Protein AF-A0A809QR59-F1 (afdb_monomer_lite)

Sequence (190 aa):
MKHFAQYLLSLSLFLSCSAACADVEKIKKLDEQLAAKAAEIARMIDEQNGQKNISVAGKNNRTYITPSTKNREHAIYYKMVSKRIEDYGTDHFPSKDGKKLYGEAYVSVAITESGNIYEQGSGIQIERSSGNKDLDDAALSIARHSAPFPRFSKAKTSNKQAEVRVLIFHFNFNKQETEAPTDNKSSASK

Structure (mmCIF, N/CA/C/O backbone):
data_AF-A0A809QR59-F1
#
_entry.id   AF-A0A809QR59-F1
#
loop_
_atom_site.group_PDB
_atom_site.id
_atom_site.type_symbol
_atom_site.label_atom_id
_atom_site.label_alt_id
_atom_site.label_comp_id
_atom_site.label_asym_id
_atom_site.label_entity_id
_atom_site.label_seq_id
_atom_site.pdbx_PDB_ins_code
_atom_site.Cartn_x
_atom_site.Cartn_y
_atom_site.Cartn_z
_atom_site.occupancy
_atom_site.B_iso_or_equiv
_atom_site.auth_seq_id
_atom_site.auth_comp_id
_atom_site.auth_asym_id
_atom_site.auth_atom_id
_atom_site.pdbx_PDB_model_num
ATOM 1 N N . MET A 1 1 ? 37.091 79.148 21.087 1.00 56.38 1 MET A N 1
ATOM 2 C CA . MET A 1 1 ? 35.988 78.251 21.508 1.00 56.38 1 MET A CA 1
ATOM 3 C C . MET A 1 1 ? 35.203 77.672 20.315 1.00 56.38 1 MET A C 1
ATOM 5 O O . MET A 1 1 ? 33.987 77.763 20.289 1.00 56.38 1 MET A O 1
ATOM 9 N N . LYS A 1 2 ? 35.871 77.079 19.309 1.00 52.00 2 LYS A N 1
ATOM 10 C CA . LYS A 1 2 ? 35.202 76.372 18.186 1.00 52.00 2 LYS A CA 1
ATOM 11 C C . LYS A 1 2 ? 35.732 74.947 17.959 1.00 52.00 2 LYS A C 1
ATOM 13 O O . LYS A 1 2 ? 35.023 74.115 17.420 1.00 52.00 2 LYS A O 1
ATOM 18 N N . HIS A 1 3 ? 36.932 74.634 18.456 1.00 51.34 3 HIS A N 1
ATOM 19 C CA . HIS A 1 3 ? 37.552 73.3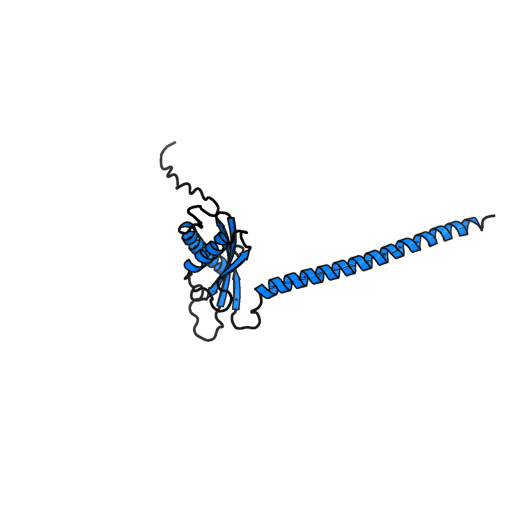13 18.294 1.00 51.34 3 HIS A CA 1
ATOM 20 C C . HIS A 1 3 ? 37.054 72.236 19.271 1.00 51.34 3 HIS A C 1
ATOM 22 O O . HIS A 1 3 ? 37.235 71.057 19.002 1.00 51.34 3 HIS A O 1
ATOM 28 N N . PHE A 1 4 ? 36.398 72.608 20.376 1.00 56.28 4 PHE A N 1
ATOM 29 C CA . PHE A 1 4 ? 35.967 71.632 21.388 1.00 56.28 4 PHE A CA 1
ATOM 30 C C . PHE A 1 4 ? 34.645 70.929 21.024 1.00 56.28 4 PHE A C 1
ATOM 32 O O . PHE A 1 4 ? 34.447 69.766 21.356 1.00 56.28 4 PHE A O 1
ATOM 39 N N . ALA A 1 5 ? 33.760 71.601 20.278 1.00 54.69 5 ALA A N 1
ATOM 40 C CA . ALA A 1 5 ? 32.470 71.037 19.871 1.00 54.69 5 ALA A CA 1
ATOM 41 C C . ALA A 1 5 ? 32.597 69.975 18.758 1.00 54.69 5 ALA A C 1
ATOM 43 O O . ALA A 1 5 ? 31.803 69.039 18.712 1.00 54.69 5 ALA A O 1
ATOM 44 N N . GLN A 1 6 ? 33.627 70.064 17.905 1.00 53.09 6 GLN A N 1
ATOM 45 C CA . GLN A 1 6 ? 33.858 69.103 16.818 1.00 53.09 6 GLN A CA 1
ATOM 46 C C . GLN A 1 6 ? 34.257 67.707 17.340 1.00 53.09 6 GLN A C 1
ATOM 48 O O . GLN A 1 6 ? 33.984 66.706 16.685 1.00 53.09 6 GLN A O 1
ATOM 53 N N . TYR A 1 7 ? 34.880 67.636 18.523 1.00 54.50 7 TYR A N 1
ATOM 54 C CA . TYR A 1 7 ? 35.389 66.383 19.093 1.00 54.50 7 TYR A CA 1
ATOM 55 C C . TYR A 1 7 ? 34.308 65.573 19.830 1.00 54.50 7 TYR A C 1
ATOM 57 O O . TYR A 1 7 ? 34.371 64.349 19.898 1.00 54.50 7 TYR A O 1
ATOM 65 N N . LEU A 1 8 ? 33.272 66.238 20.351 1.00 54.75 8 LEU A N 1
ATOM 66 C CA . LEU A 1 8 ? 32.150 65.558 21.012 1.00 54.75 8 LEU A CA 1
ATOM 67 C C . LEU A 1 8 ? 31.162 64.940 20.003 1.00 54.75 8 LEU A C 1
ATOM 69 O O . LEU A 1 8 ? 30.535 63.920 20.299 1.00 54.75 8 LEU A O 1
ATOM 73 N N . LEU A 1 9 ? 31.072 65.485 18.782 1.00 52.31 9 LEU A N 1
ATOM 74 C CA . LEU A 1 9 ? 30.276 64.885 17.703 1.00 52.31 9 LEU A CA 1
ATOM 75 C C . LEU A 1 9 ? 30.957 63.651 17.078 1.00 52.31 9 LEU A C 1
ATOM 77 O O . LEU A 1 9 ? 30.277 62.706 16.690 1.00 52.31 9 LEU A O 1
ATOM 81 N N . SER A 1 10 ? 32.293 63.618 17.012 1.00 56.00 10 SER A N 1
ATOM 82 C CA . SER A 1 10 ? 33.027 62.440 16.522 1.00 56.00 10 SER A CA 1
ATOM 83 C C . SER A 1 10 ? 33.051 61.295 17.540 1.00 56.00 10 SER A C 1
ATOM 85 O O . SER A 1 10 ? 33.001 60.130 17.148 1.00 56.00 10 SER A O 1
ATOM 87 N N . LEU A 1 11 ? 33.060 61.601 18.842 1.00 49.50 11 LEU A N 1
ATOM 88 C CA . LEU A 1 11 ? 33.061 60.582 19.896 1.00 49.50 11 LEU A CA 1
ATOM 89 C C . LEU A 1 11 ? 31.696 59.887 20.057 1.00 49.50 11 LEU A C 1
ATOM 91 O O . LEU A 1 11 ? 31.643 58.686 20.321 1.00 49.50 11 LEU A O 1
ATOM 95 N N . SER A 1 12 ? 30.592 60.606 19.830 1.00 54.19 12 SER A N 1
ATOM 96 C CA . SER A 1 12 ? 29.240 60.022 19.835 1.00 54.19 12 SER A CA 1
ATOM 97 C C . SER A 1 12 ? 28.975 59.122 18.619 1.00 54.19 12 SER A C 1
ATOM 99 O O . SER A 1 12 ? 28.322 58.088 18.765 1.00 54.19 12 SER A O 1
ATOM 101 N N . LEU A 1 13 ? 29.553 59.430 17.450 1.00 50.94 13 LEU A N 1
ATOM 102 C CA . LEU A 1 13 ? 29.491 58.547 16.276 1.00 50.94 13 LEU A CA 1
ATOM 103 C C . LEU A 1 13 ? 30.300 57.251 16.478 1.00 50.94 13 LEU A C 1
ATOM 105 O O . LEU A 1 13 ? 29.826 56.173 16.122 1.00 50.94 13 LEU A O 1
ATOM 109 N N . PHE A 1 14 ? 31.480 57.325 17.106 1.00 49.00 14 PHE A N 1
ATOM 110 C CA . PHE A 1 14 ? 32.311 56.146 17.390 1.00 49.00 14 PHE A CA 1
ATOM 111 C C . PHE A 1 14 ? 31.684 55.194 18.419 1.00 49.00 14 PHE A C 1
ATOM 113 O O . PHE A 1 14 ? 31.790 53.976 18.266 1.00 49.00 14 PHE A O 1
ATOM 120 N N . LEU A 1 15 ? 30.980 55.718 19.429 1.00 48.84 15 LEU A N 1
ATOM 121 C CA . LEU A 1 15 ? 30.339 54.880 20.447 1.00 48.84 15 LEU A CA 1
ATOM 122 C C . LEU A 1 15 ? 29.111 54.118 19.905 1.00 48.84 15 LEU A C 1
ATOM 124 O O . LEU A 1 15 ? 28.801 53.034 20.394 1.00 48.84 15 LEU A O 1
ATOM 128 N N . SER A 1 16 ? 28.468 54.625 18.845 1.00 49.53 16 SER A N 1
ATOM 129 C CA . SER A 1 16 ? 27.355 53.942 18.161 1.00 49.53 16 SER A CA 1
ATOM 130 C C . SER A 1 16 ? 27.785 52.754 17.279 1.00 49.53 16 SER A C 1
ATOM 132 O O . SER A 1 16 ? 26.992 51.849 17.029 1.00 49.53 16 SER A O 1
ATOM 134 N N . CYS A 1 17 ? 29.053 52.711 16.849 1.00 45.06 17 CYS A N 1
ATOM 135 C CA . CYS A 1 17 ? 29.581 51.672 15.955 1.00 45.06 17 CYS A CA 1
ATOM 136 C C . CYS A 1 17 ? 29.858 50.336 16.680 1.00 45.06 17 CYS A C 1
ATOM 138 O O . CYS A 1 17 ? 29.687 49.259 16.109 1.00 45.06 17 CYS A O 1
ATOM 140 N N . SER A 1 18 ? 30.226 50.385 17.967 1.00 53.72 18 SER A N 1
ATOM 141 C CA . SER A 1 18 ? 30.561 49.187 18.758 1.00 53.72 18 SER A CA 1
ATOM 142 C C . SER A 1 18 ? 29.343 48.288 19.031 1.00 53.72 18 SER A C 1
ATOM 144 O O . SER A 1 18 ? 29.442 47.063 18.958 1.00 53.72 18 SER A O 1
ATOM 146 N N . ALA A 1 19 ? 28.165 48.882 19.260 1.00 55.09 19 ALA A N 1
ATOM 147 C CA . ALA A 1 19 ? 26.925 48.134 19.482 1.00 55.09 19 ALA A CA 1
ATOM 148 C C . ALA A 1 19 ? 26.437 47.413 18.210 1.00 55.09 19 ALA A C 1
ATOM 150 O O . ALA A 1 19 ? 26.089 46.237 18.267 1.00 55.09 19 ALA A O 1
ATOM 151 N N . ALA A 1 20 ? 26.510 48.072 17.047 1.00 55.12 20 ALA A N 1
ATOM 152 C CA . ALA A 1 20 ? 26.125 47.478 15.764 1.00 55.12 20 ALA A CA 1
ATOM 153 C C . ALA A 1 20 ? 27.017 46.285 15.360 1.00 55.12 20 ALA A C 1
ATOM 155 O O . ALA A 1 20 ? 26.552 45.348 14.715 1.00 55.12 20 ALA A O 1
ATOM 156 N N . CYS A 1 21 ? 28.293 46.281 15.763 1.00 53.97 21 CYS A N 1
ATOM 157 C CA . CYS A 1 21 ? 29.209 45.166 15.508 1.00 53.97 21 CYS A CA 1
ATOM 158 C C . CYS A 1 21 ? 28.839 43.906 16.318 1.00 53.97 21 CYS A C 1
ATOM 160 O O . CYS A 1 21 ? 28.878 42.792 15.788 1.00 53.97 21 CYS A O 1
ATOM 162 N N . ALA A 1 22 ? 28.407 44.076 17.574 1.00 60.88 22 ALA A N 1
ATOM 163 C CA . ALA A 1 22 ? 27.970 42.971 18.429 1.00 60.88 22 ALA A CA 1
ATOM 164 C C . ALA A 1 22 ? 26.702 42.279 17.890 1.00 60.88 22 ALA A C 1
ATOM 166 O O . ALA A 1 22 ? 26.584 41.051 17.953 1.00 60.88 22 ALA A O 1
ATOM 167 N N . ASP A 1 23 ? 25.784 43.045 17.296 1.00 67.62 23 ASP A N 1
ATOM 168 C CA . ASP A 1 23 ? 24.585 42.503 16.653 1.00 67.62 23 ASP A CA 1
ATOM 169 C C . ASP A 1 23 ? 24.916 41.723 15.371 1.00 67.62 23 ASP A C 1
ATOM 171 O O . ASP A 1 23 ? 24.346 40.658 15.131 1.00 67.62 23 ASP A O 1
ATOM 175 N N . VAL A 1 24 ? 25.901 42.176 14.587 1.00 72.06 24 VAL A N 1
ATOM 176 C CA . VAL A 1 24 ? 26.389 41.449 13.401 1.00 72.06 24 VAL A CA 1
ATOM 177 C C . VAL A 1 24 ? 27.011 40.103 13.785 1.00 72.06 24 VAL A C 1
ATOM 179 O O . VAL A 1 24 ? 26.793 39.106 13.095 1.00 72.06 24 VAL A O 1
ATOM 182 N N . GLU A 1 25 ? 27.755 40.031 14.889 1.00 77.06 25 GLU A N 1
ATOM 183 C CA . GLU A 1 25 ? 28.312 38.760 15.369 1.00 77.06 25 GLU A CA 1
ATOM 184 C C . GLU A 1 25 ? 27.219 37.799 15.863 1.00 77.06 25 GLU A C 1
ATOM 186 O O . GLU A 1 25 ? 27.279 36.591 15.616 1.00 77.06 25 GLU A O 1
ATOM 191 N N . LYS A 1 26 ? 26.168 38.330 16.494 1.00 81.44 26 LYS A N 1
ATOM 192 C CA . LYS A 1 26 ? 25.010 37.547 16.940 1.00 81.44 26 LYS A CA 1
ATOM 193 C C . LYS A 1 26 ? 24.193 36.997 15.767 1.00 81.44 26 LYS A C 1
ATOM 195 O O . LYS A 1 26 ? 23.762 35.847 15.824 1.00 81.44 26 LYS A O 1
ATOM 200 N N . ILE A 1 27 ? 24.037 37.776 14.695 1.00 78.12 27 ILE A N 1
ATOM 201 C CA . ILE A 1 27 ? 23.386 37.347 13.447 1.00 78.12 27 ILE A CA 1
ATOM 202 C C . ILE A 1 27 ? 24.183 36.219 12.782 1.00 78.12 27 ILE A C 1
ATOM 204 O O . ILE A 1 27 ? 23.595 35.211 12.401 1.00 78.12 27 ILE A O 1
ATOM 208 N N . LYS A 1 28 ? 25.518 36.330 12.719 1.00 79.12 28 LYS A N 1
ATOM 209 C CA . LYS A 1 28 ? 26.384 35.264 12.180 1.00 79.12 28 LYS A CA 1
ATOM 210 C C . LYS A 1 28 ? 26.245 33.952 12.957 1.00 79.12 28 LYS A C 1
ATOM 212 O O . LYS A 1 28 ? 26.101 32.897 12.351 1.00 79.12 28 LYS A O 1
ATOM 217 N N . LYS A 1 29 ? 26.222 34.015 14.295 1.00 84.81 29 LYS A N 1
ATOM 218 C CA . LYS A 1 29 ? 26.007 32.827 15.143 1.00 84.81 29 LYS A CA 1
ATOM 219 C C . LYS A 1 29 ? 24.617 32.215 14.959 1.00 84.81 29 LYS A C 1
ATOM 221 O O . LYS A 1 29 ? 24.468 31.001 15.067 1.00 84.81 29 LYS A O 1
ATOM 226 N N . LEU A 1 30 ? 23.597 33.037 14.709 1.00 86.06 30 LEU A N 1
ATOM 227 C CA . LEU A 1 30 ? 22.239 32.559 14.454 1.00 86.06 30 LEU A CA 1
ATOM 228 C C . LEU A 1 30 ? 22.127 31.865 13.088 1.00 86.06 30 LEU A C 1
ATOM 230 O O . LEU A 1 30 ? 21.458 30.840 12.989 1.00 86.06 30 LEU A O 1
ATOM 234 N N . ASP A 1 31 ? 22.814 32.385 12.071 1.00 83.81 31 ASP A N 1
ATOM 235 C CA . ASP A 1 31 ? 22.875 31.794 10.730 1.00 83.81 31 ASP A CA 1
ATOM 236 C C . ASP A 1 31 ? 23.582 30.430 10.743 1.00 83.81 31 ASP A C 1
ATOM 238 O O . ASP A 1 31 ? 23.075 29.453 10.198 1.00 83.81 31 ASP A O 1
ATOM 242 N N . GLU A 1 32 ? 24.687 30.310 11.484 1.00 87.19 32 GLU A N 1
ATOM 243 C CA . GLU A 1 32 ? 25.386 29.034 11.676 1.00 87.19 32 GLU A CA 1
ATOM 244 C C . GLU A 1 32 ? 24.507 27.993 12.391 1.00 87.19 32 GLU A C 1
ATOM 246 O O . GLU A 1 32 ? 24.434 26.836 11.974 1.00 87.19 32 GLU A O 1
ATOM 251 N N . GLN A 1 33 ? 23.769 28.401 13.430 1.00 86.62 33 GLN A N 1
ATOM 252 C CA . GLN A 1 33 ? 22.813 27.519 14.109 1.00 86.62 33 GLN A CA 1
ATOM 253 C C . GLN A 1 33 ? 21.652 27.105 13.198 1.00 86.62 33 GLN A C 1
ATOM 255 O O . GLN A 1 33 ? 21.186 25.966 13.275 1.00 86.62 33 GLN A O 1
ATOM 260 N N . LEU A 1 34 ? 21.174 28.010 12.343 1.00 85.62 34 LEU A N 1
ATOM 261 C CA . LEU A 1 34 ? 20.115 27.718 11.384 1.00 85.62 34 LEU A CA 1
ATOM 262 C C . LEU A 1 34 ? 20.604 26.747 10.306 1.00 85.62 34 LEU A C 1
ATOM 264 O O . LEU A 1 34 ? 19.907 25.780 10.009 1.00 85.62 34 LEU A O 1
ATOM 268 N N . ALA A 1 35 ? 21.815 26.951 9.787 1.00 82.62 35 ALA A N 1
ATOM 269 C CA . ALA A 1 35 ? 22.460 26.055 8.836 1.00 82.62 35 ALA A CA 1
ATOM 270 C C . ALA A 1 35 ? 22.703 24.663 9.440 1.00 82.62 35 ALA A C 1
ATOM 272 O O . ALA A 1 35 ? 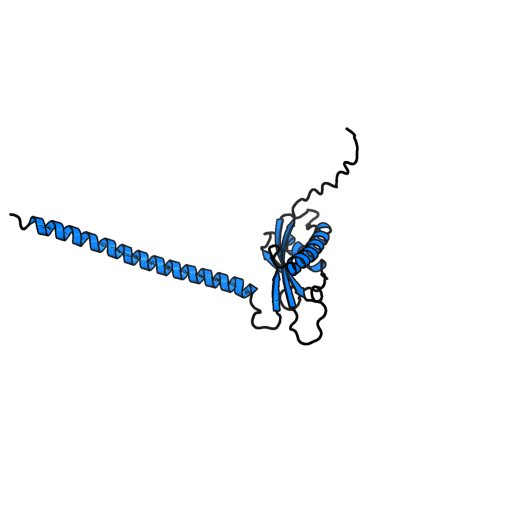22.408 23.658 8.796 1.00 82.62 35 ALA A O 1
ATOM 273 N N . ALA A 1 36 ? 23.153 24.587 10.697 1.00 86.00 36 ALA A N 1
ATOM 274 C CA . ALA A 1 36 ? 23.332 23.322 11.407 1.00 86.00 36 ALA A CA 1
ATOM 275 C C . ALA A 1 36 ? 22.003 22.570 11.587 1.00 86.00 36 ALA A C 1
ATOM 277 O O . ALA A 1 36 ? 21.924 21.373 11.318 1.00 86.00 36 ALA A O 1
ATOM 278 N N . LYS A 1 37 ? 20.930 23.272 11.975 1.00 85.00 37 LYS A N 1
ATOM 279 C CA . LYS A 1 37 ? 19.588 22.677 12.075 1.00 85.00 37 LYS A CA 1
ATOM 280 C C . LYS A 1 37 ? 19.022 22.272 10.716 1.00 85.00 37 LYS A C 1
ATOM 282 O O . LYS A 1 37 ? 18.383 21.232 10.619 1.00 85.00 37 LYS A O 1
ATOM 287 N N . ALA A 1 38 ? 19.253 23.064 9.673 1.00 78.56 38 ALA A N 1
ATOM 288 C CA . ALA A 1 38 ? 18.832 22.735 8.316 1.00 78.56 38 ALA A CA 1
ATOM 289 C C . ALA A 1 38 ? 19.570 21.499 7.785 1.00 78.56 38 ALA A C 1
ATOM 291 O O . ALA A 1 38 ? 18.946 20.645 7.163 1.00 78.56 38 ALA A O 1
ATOM 292 N N . ALA A 1 39 ? 20.866 21.367 8.080 1.00 79.56 39 ALA A N 1
ATOM 293 C CA . ALA A 1 39 ? 21.649 20.182 7.752 1.00 79.56 39 ALA A CA 1
ATOM 294 C C . ALA A 1 39 ? 21.162 18.948 8.522 1.00 79.56 39 ALA A C 1
ATOM 296 O O . ALA A 1 39 ? 21.041 17.884 7.928 1.00 79.56 39 ALA A O 1
ATOM 297 N N . GLU A 1 40 ? 20.823 19.083 9.805 1.00 85.38 40 GLU A N 1
ATOM 298 C CA . GLU A 1 40 ? 20.238 17.989 10.588 1.00 85.38 40 GLU A CA 1
ATOM 299 C C . GLU A 1 40 ? 18.885 17.547 10.020 1.00 85.38 40 GLU A C 1
ATOM 301 O O . GLU A 1 40 ? 18.661 16.364 9.795 1.00 85.38 40 GLU A O 1
ATOM 306 N N . ILE A 1 41 ? 18.002 18.495 9.693 1.00 72.62 41 ILE A N 1
ATOM 307 C CA . ILE A 1 41 ? 16.721 18.197 9.040 1.00 72.62 41 ILE A CA 1
ATOM 308 C C . ILE A 1 41 ? 16.952 17.527 7.681 1.00 72.62 41 ILE A C 1
ATOM 310 O O . ILE A 1 41 ? 16.275 16.553 7.367 1.00 72.62 41 ILE A O 1
ATOM 314 N N . ALA A 1 42 ? 17.910 18.007 6.883 1.00 67.75 42 ALA A N 1
ATOM 315 C CA . ALA A 1 42 ? 18.258 17.395 5.605 1.00 67.75 42 ALA A CA 1
ATOM 316 C C . ALA A 1 42 ? 18.769 15.959 5.787 1.00 67.75 42 ALA A C 1
ATOM 318 O O . ALA A 1 42 ? 18.328 15.073 5.066 1.00 67.75 42 ALA A O 1
ATOM 319 N N . ARG A 1 43 ? 19.605 15.699 6.801 1.00 75.56 43 ARG A N 1
ATOM 320 C CA . ARG A 1 43 ? 20.063 14.345 7.151 1.00 75.56 43 ARG A CA 1
ATOM 321 C C . ARG A 1 43 ? 18.919 13.461 7.616 1.00 75.56 43 ARG A C 1
ATOM 323 O O . ARG A 1 43 ? 18.814 12.346 7.137 1.00 75.56 43 ARG A O 1
ATOM 330 N N . MET A 1 44 ? 18.022 13.958 8.463 1.00 70.94 44 MET A N 1
ATOM 331 C CA . MET A 1 44 ? 16.827 13.218 8.876 1.00 70.94 44 MET A CA 1
ATOM 332 C C . MET A 1 44 ? 15.914 12.902 7.685 1.00 70.94 44 MET A C 1
ATOM 334 O O . MET A 1 44 ? 15.365 11.807 7.605 1.00 70.94 44 MET A O 1
ATOM 338 N N . ILE A 1 45 ? 15.755 13.836 6.743 1.00 66.00 45 ILE A N 1
ATOM 339 C CA . ILE A 1 45 ? 14.996 13.623 5.505 1.00 66.00 45 ILE A CA 1
ATOM 340 C C . ILE A 1 45 ? 15.699 12.592 4.623 1.00 66.00 45 ILE A C 1
ATOM 342 O O . ILE A 1 45 ? 15.030 11.708 4.103 1.00 66.00 45 ILE A O 1
ATOM 346 N N . ASP A 1 46 ? 17.019 12.662 4.473 1.00 60.06 46 ASP A N 1
ATOM 347 C CA . ASP A 1 46 ? 17.817 11.721 3.684 1.00 60.06 46 ASP A CA 1
ATOM 348 C C . ASP A 1 46 ? 17.951 10.354 4.350 1.00 60.06 46 ASP A C 1
ATOM 350 O O . ASP A 1 46 ? 18.092 9.363 3.651 1.00 60.06 46 ASP A O 1
ATOM 354 N N . GLU A 1 47 ? 17.856 10.256 5.672 1.00 62.53 47 GLU A N 1
ATOM 355 C CA . GLU A 1 47 ? 17.764 8.998 6.411 1.00 62.53 47 GLU A CA 1
ATOM 356 C C . GLU A 1 47 ? 16.362 8.410 6.287 1.00 62.53 47 GLU A C 1
ATOM 358 O O . GLU A 1 47 ? 16.224 7.225 6.022 1.00 62.53 47 GLU A O 1
ATOM 363 N N . GLN A 1 48 ? 15.303 9.217 6.373 1.00 55.84 48 GLN A N 1
ATOM 364 C CA . GLN A 1 48 ? 13.931 8.752 6.145 1.00 55.84 48 GLN A CA 1
ATOM 365 C C . GLN A 1 48 ? 13.700 8.342 4.685 1.00 55.84 48 GLN A C 1
ATOM 367 O O . GLN A 1 48 ? 13.117 7.293 4.406 1.00 55.84 48 GLN A O 1
ATOM 372 N N . ASN A 1 49 ? 14.187 9.144 3.741 1.00 52.62 49 ASN A N 1
ATOM 373 C CA . ASN A 1 49 ? 14.180 8.835 2.318 1.00 52.62 49 ASN A CA 1
ATOM 374 C C . ASN A 1 49 ? 15.181 7.731 2.007 1.00 52.62 49 ASN A C 1
ATOM 376 O O . ASN A 1 49 ? 14.902 6.911 1.149 1.00 52.62 49 ASN A O 1
ATOM 380 N N . GLY A 1 50 ? 16.308 7.673 2.704 1.00 49.81 50 GLY A N 1
ATOM 381 C CA . GLY A 1 50 ? 17.324 6.634 2.641 1.00 49.81 50 GLY A CA 1
ATOM 382 C C . GLY A 1 50 ? 16.735 5.306 3.064 1.00 49.81 50 GLY A C 1
ATOM 383 O O . GLY A 1 50 ? 16.733 4.404 2.256 1.00 49.81 50 GLY A O 1
ATOM 384 N N . GLN A 1 51 ? 16.081 5.185 4.217 1.00 51.16 51 GLN A N 1
ATOM 385 C CA . GLN A 1 51 ? 15.316 3.995 4.611 1.00 51.16 51 GLN A CA 1
ATOM 386 C C . GLN A 1 51 ? 14.305 3.567 3.535 1.00 51.16 51 GLN A C 1
ATOM 388 O O . GLN A 1 51 ? 14.170 2.376 3.258 1.00 51.16 51 GLN A O 1
ATOM 393 N N . LYS A 1 52 ? 13.636 4.525 2.877 1.00 45.03 52 LYS A N 1
ATOM 394 C CA . LYS A 1 52 ? 12.730 4.259 1.742 1.00 45.03 52 LYS A CA 1
ATOM 395 C C . LYS A 1 52 ? 13.466 3.953 0.424 1.00 45.03 52 LYS A C 1
ATOM 397 O O . LYS A 1 52 ? 12.899 3.317 -0.460 1.00 45.03 52 LYS A O 1
ATOM 402 N N . ASN A 1 53 ? 14.731 4.340 0.288 1.00 39.38 53 ASN A N 1
ATOM 403 C CA . ASN A 1 53 ? 15.598 4.143 -0.877 1.00 39.38 53 ASN A CA 1
ATOM 404 C C . ASN A 1 53 ? 16.780 3.178 -0.611 1.00 39.38 53 ASN A C 1
ATOM 406 O O . ASN A 1 53 ? 17.640 3.034 -1.480 1.00 39.38 53 ASN A O 1
ATOM 410 N N . ILE A 1 54 ? 16.841 2.454 0.520 1.00 42.47 54 ILE A N 1
ATOM 411 C CA . ILE A 1 54 ? 17.860 1.431 0.815 1.00 42.47 54 ILE A CA 1
ATOM 412 C C . ILE A 1 54 ? 17.492 0.198 -0.012 1.00 42.47 54 ILE A C 1
ATOM 414 O O . ILE A 1 54 ? 16.870 -0.762 0.433 1.00 42.47 54 ILE A O 1
ATOM 418 N N . SER A 1 55 ? 17.808 0.306 -1.302 1.00 42.97 55 SER A N 1
ATOM 419 C CA . SER A 1 55 ? 18.014 -0.745 -2.300 1.00 42.97 55 SER A CA 1
ATOM 420 C C . SER A 1 55 ? 18.659 -0.178 -3.584 1.00 42.97 55 SER A C 1
ATOM 422 O O . SER A 1 55 ? 18.536 -0.805 -4.628 1.00 42.97 55 SER A O 1
ATOM 424 N N . VAL A 1 56 ? 19.375 0.962 -3.571 1.00 45.75 56 VAL A N 1
ATOM 425 C CA . VAL A 1 56 ? 20.135 1.402 -4.775 1.00 45.75 56 VAL A CA 1
ATOM 426 C C . VAL A 1 56 ? 21.486 0.676 -4.941 1.00 45.75 56 VAL A C 1
ATOM 428 O O . VAL A 1 56 ? 22.225 0.950 -5.876 1.00 45.75 56 VAL A O 1
ATOM 431 N N . ALA A 1 57 ? 21.816 -0.301 -4.089 1.00 40.94 57 ALA A N 1
ATOM 432 C CA . ALA A 1 57 ? 23.048 -1.094 -4.219 1.00 40.94 57 ALA A CA 1
ATOM 433 C C . ALA A 1 57 ? 22.844 -2.611 -4.030 1.00 40.94 57 ALA A C 1
ATOM 435 O O . ALA A 1 57 ? 23.788 -3.333 -3.717 1.00 40.94 57 ALA A O 1
ATOM 436 N N . GLY A 1 58 ? 21.620 -3.120 -4.230 1.00 46.59 58 GLY A N 1
ATOM 437 C CA . GLY A 1 58 ? 21.316 -4.536 -4.008 1.00 46.59 58 GLY A CA 1
ATOM 438 C C . GLY A 1 58 ? 20.056 -5.046 -4.714 1.00 46.59 58 GLY A C 1
ATOM 439 O O . GLY A 1 58 ? 18.981 -5.086 -4.133 1.00 46.59 58 GLY A O 1
ATOM 440 N N . LYS A 1 59 ? 20.237 -5.531 -5.947 1.00 55.09 59 LYS A N 1
ATOM 441 C CA . LYS A 1 59 ? 19.524 -6.670 -6.567 1.00 55.09 59 LYS A CA 1
ATOM 442 C C . LYS A 1 59 ? 18.059 -6.545 -7.048 1.00 55.09 59 LYS A C 1
ATOM 444 O O . LYS A 1 59 ? 17.588 -7.531 -7.601 1.00 55.09 59 LYS A O 1
ATOM 449 N N . ASN A 1 60 ? 17.361 -5.406 -6.982 1.00 59.66 60 ASN A N 1
ATOM 450 C CA . ASN A 1 60 ? 16.102 -5.238 -7.743 1.00 59.66 60 ASN A CA 1
ATOM 451 C C . ASN A 1 60 ? 15.770 -3.769 -8.065 1.00 59.66 60 ASN A C 1
ATOM 453 O O . ASN A 1 60 ? 15.818 -2.920 -7.177 1.00 59.66 60 ASN A O 1
ATOM 457 N N . ASN A 1 61 ? 15.366 -3.471 -9.307 1.00 74.31 61 ASN A N 1
ATOM 458 C CA . ASN A 1 61 ? 14.953 -2.123 -9.722 1.00 74.31 61 ASN A CA 1
ATOM 459 C C . ASN A 1 61 ? 13.561 -1.800 -9.157 1.00 74.31 61 ASN A C 1
ATOM 461 O O . ASN A 1 61 ? 12.545 -2.241 -9.703 1.00 74.31 61 ASN A O 1
ATOM 465 N N . ARG A 1 62 ? 13.514 -1.041 -8.055 1.00 81.62 62 ARG A N 1
ATOM 466 C CA . ARG A 1 62 ? 12.263 -0.570 -7.445 1.00 81.62 62 ARG A CA 1
ATOM 467 C C . ARG A 1 62 ? 11.790 0.724 -8.106 1.00 81.62 62 ARG A C 1
ATOM 469 O O . ARG A 1 62 ? 12.507 1.718 -8.106 1.00 81.62 62 ARG A O 1
ATOM 476 N N . THR A 1 63 ? 10.565 0.723 -8.620 1.00 85.44 63 THR A N 1
ATOM 477 C CA . THR A 1 63 ? 9.910 1.906 -9.194 1.00 85.44 63 THR A CA 1
ATOM 478 C C . THR A 1 63 ? 8.736 2.325 -8.322 1.00 85.44 63 THR A C 1
ATOM 480 O O . THR A 1 63 ? 7.784 1.564 -8.170 1.00 85.44 63 THR A O 1
ATOM 483 N N . TYR A 1 64 ? 8.772 3.539 -7.777 1.00 88.75 64 TYR A N 1
ATOM 484 C CA . TYR A 1 64 ? 7.667 4.084 -6.987 1.00 88.75 64 TYR A CA 1
ATOM 485 C C . TYR A 1 64 ? 6.597 4.699 -7.894 1.00 88.75 64 TYR A C 1
ATOM 487 O O . TYR A 1 64 ? 6.900 5.510 -8.771 1.00 88.75 64 TYR A O 1
ATOM 495 N N . ILE A 1 65 ? 5.338 4.314 -7.684 1.00 86.81 65 ILE A N 1
ATOM 496 C CA . ILE A 1 65 ? 4.190 4.807 -8.447 1.00 86.81 65 ILE A CA 1
ATOM 497 C C . ILE A 1 65 ? 3.160 5.386 -7.479 1.00 86.81 65 ILE A C 1
ATOM 499 O O . ILE A 1 65 ? 2.614 4.695 -6.620 1.00 86.81 65 ILE A O 1
ATOM 503 N N . THR A 1 66 ? 2.878 6.670 -7.658 1.00 85.69 66 THR A N 1
ATOM 504 C CA . THR A 1 66 ? 1.852 7.411 -6.925 1.00 85.69 66 THR A CA 1
ATOM 505 C C . THR A 1 66 ? 0.628 7.646 -7.818 1.00 85.69 66 THR A C 1
ATOM 507 O O . THR A 1 66 ? 0.751 7.616 -9.050 1.00 85.69 66 THR A O 1
ATOM 510 N N . PRO A 1 67 ? -0.544 7.953 -7.233 1.00 80.44 67 PRO A N 1
ATOM 511 C CA . PRO A 1 67 ? -1.746 8.284 -8.005 1.00 80.44 67 PRO A CA 1
ATOM 512 C C . PRO A 1 67 ? -1.558 9.497 -8.937 1.00 80.44 67 PRO A C 1
ATOM 514 O O . PRO A 1 67 ? -2.241 9.610 -9.950 1.00 80.44 67 PRO A O 1
ATOM 517 N N . SER A 1 68 ? -0.600 10.381 -8.638 1.00 80.62 68 SER A N 1
ATOM 518 C CA . SER A 1 68 ? -0.265 11.580 -9.420 1.00 80.62 68 SER A CA 1
ATOM 519 C C . SER A 1 68 ? 0.763 11.352 -10.542 1.00 80.62 68 SER A C 1
ATOM 521 O O . SER A 1 68 ? 1.301 12.315 -11.095 1.00 80.62 68 SER A O 1
ATOM 523 N N . THR A 1 69 ? 1.073 10.098 -10.890 1.00 82.62 69 THR A N 1
ATOM 524 C CA . THR A 1 69 ? 2.048 9.795 -11.947 1.00 82.62 69 THR A CA 1
ATOM 525 C C . THR A 1 69 ? 1.628 10.358 -13.312 1.00 82.62 69 THR A C 1
ATOM 527 O O . THR A 1 69 ? 0.483 10.224 -13.741 1.00 82.62 69 THR A O 1
ATOM 530 N N . LYS A 1 70 ? 2.578 10.972 -14.033 1.00 83.62 70 LYS A N 1
ATOM 531 C CA . LYS A 1 70 ? 2.364 11.494 -15.398 1.00 83.62 70 LYS A CA 1
ATOM 532 C C . LYS A 1 70 ? 2.549 10.430 -16.486 1.00 83.62 70 LYS A C 1
ATOM 534 O O . LYS A 1 70 ? 2.174 10.656 -17.633 1.00 83.62 70 LYS A O 1
ATOM 539 N N . ASN A 1 71 ? 3.140 9.280 -16.154 1.00 89.38 71 ASN A N 1
ATOM 540 C CA . ASN A 1 71 ? 3.312 8.190 -17.109 1.00 89.38 71 ASN A CA 1
ATOM 541 C C . ASN A 1 71 ? 1.973 7.459 -17.295 1.00 89.38 71 ASN A C 1
ATOM 543 O O . ASN A 1 71 ? 1.425 6.894 -16.348 1.00 89.38 71 ASN A O 1
ATOM 547 N N . ARG A 1 72 ? 1.462 7.444 -18.532 1.00 90.31 72 ARG A N 1
ATOM 548 C CA . ARG A 1 72 ? 0.172 6.833 -18.878 1.00 90.31 72 ARG A CA 1
ATOM 549 C C . ARG A 1 72 ? 0.099 5.347 -18.519 1.00 90.31 72 ARG A C 1
ATOM 551 O O . ARG A 1 72 ? -0.926 4.908 -18.006 1.00 90.31 72 ARG A O 1
ATOM 558 N N . GLU A 1 73 ? 1.156 4.581 -18.775 1.00 87.00 73 GLU A N 1
ATOM 559 C CA . GLU A 1 73 ? 1.186 3.144 -18.475 1.00 87.00 73 GLU A CA 1
ATOM 560 C C . GLU A 1 73 ? 1.126 2.897 -16.966 1.00 87.00 73 GLU A C 1
ATOM 562 O O . GLU A 1 73 ? 0.365 2.049 -16.500 1.00 87.00 73 GLU A O 1
ATOM 567 N N . HIS A 1 74 ? 1.869 3.689 -16.189 1.00 89.31 74 HIS A N 1
ATOM 568 C CA . HIS A 1 74 ? 1.847 3.607 -14.730 1.00 89.31 74 HIS A CA 1
ATOM 569 C C . HIS A 1 74 ? 0.486 4.010 -14.161 1.00 89.31 74 HIS A C 1
ATOM 571 O O . HIS A 1 74 ? -0.011 3.340 -13.262 1.00 89.31 74 HIS A O 1
ATOM 577 N N . ALA A 1 75 ? -0.143 5.054 -14.705 1.00 89.62 75 ALA A N 1
ATOM 578 C CA . ALA A 1 75 ? -1.464 5.499 -14.270 1.00 89.62 75 ALA A CA 1
ATOM 579 C C . ALA A 1 75 ? -2.544 4.435 -14.523 1.00 89.62 75 ALA A C 1
ATOM 581 O O . ALA A 1 75 ? -3.384 4.187 -13.660 1.00 89.62 75 ALA A O 1
ATOM 582 N N . ILE A 1 76 ? -2.516 3.779 -15.690 1.00 92.94 76 ILE A N 1
ATOM 583 C CA . ILE A 1 76 ? -3.434 2.673 -16.006 1.00 92.94 76 ILE A CA 1
ATOM 584 C C . ILE A 1 76 ? -3.220 1.520 -15.025 1.00 92.94 76 ILE A C 1
ATOM 586 O O . ILE A 1 76 ? -4.184 1.018 -14.448 1.00 92.94 76 ILE A O 1
ATOM 590 N N . TYR A 1 77 ? -1.964 1.131 -14.804 1.00 93.62 77 TYR A N 1
ATOM 591 C CA . TYR A 1 77 ? -1.638 0.043 -13.892 1.00 93.62 77 TYR A CA 1
ATOM 592 C C . TYR A 1 77 ? -2.067 0.348 -12.451 1.00 93.62 77 TYR A C 1
ATOM 594 O O . TYR A 1 77 ? -2.718 -0.479 -11.816 1.00 93.62 77 TYR A O 1
ATOM 602 N N . TYR A 1 78 ? -1.786 1.562 -11.966 1.00 93.62 78 TYR A N 1
ATOM 603 C CA . TYR A 1 78 ? -2.215 2.027 -10.649 1.00 93.62 78 TYR A CA 1
ATOM 604 C C . TYR A 1 78 ? -3.730 1.892 -10.477 1.00 93.62 78 TYR A C 1
ATOM 606 O O . TYR A 1 78 ? -4.176 1.318 -9.491 1.00 93.62 78 TYR A O 1
ATOM 614 N N . LYS A 1 79 ? -4.525 2.334 -11.462 1.00 95.38 79 LYS A N 1
ATOM 615 C CA . LYS A 1 79 ? -5.993 2.221 -11.424 1.00 95.38 79 LYS A CA 1
ATOM 616 C C . LYS A 1 79 ? -6.481 0.777 -11.337 1.00 95.38 79 LYS A C 1
ATOM 618 O O . LYS A 1 79 ? -7.416 0.505 -10.595 1.00 95.38 79 LYS A O 1
ATOM 623 N N . MET A 1 80 ? -5.863 -0.146 -12.077 1.00 96.00 80 MET A N 1
ATOM 624 C CA . MET A 1 80 ? -6.243 -1.563 -12.035 1.00 96.00 80 MET A CA 1
ATOM 625 C C . MET A 1 80 ? -5.983 -2.183 -10.659 1.00 96.00 80 MET A C 1
ATOM 627 O O . MET A 1 80 ? -6.816 -2.932 -10.153 1.00 96.00 80 MET A O 1
ATOM 631 N N . VAL A 1 81 ? -4.837 -1.863 -10.052 1.00 96.56 81 VAL A N 1
ATOM 632 C CA . VAL A 1 81 ? -4.493 -2.338 -8.707 1.00 96.56 81 VAL A CA 1
ATOM 633 C C . VAL A 1 81 ? -5.391 -1.685 -7.655 1.00 96.56 81 VAL A C 1
ATOM 635 O O . VAL A 1 81 ? -5.943 -2.400 -6.824 1.00 96.56 81 VAL A O 1
ATOM 638 N N . SER A 1 82 ? -5.595 -0.363 -7.734 1.00 95.56 82 SER A N 1
ATOM 639 C CA . SER A 1 82 ? -6.466 0.398 -6.825 1.00 95.56 82 SER A CA 1
ATOM 640 C C . SER A 1 82 ? -7.873 -0.176 -6.817 1.00 95.56 82 SER A C 1
ATOM 642 O O . SER A 1 82 ? -8.358 -0.568 -5.765 1.00 95.56 82 SER A O 1
ATOM 644 N N . LYS A 1 83 ? -8.473 -0.362 -8.001 1.00 95.75 83 LYS A N 1
ATOM 645 C CA . LYS A 1 83 ? -9.813 -0.936 -8.124 1.00 95.75 83 LYS A CA 1
ATOM 646 C C . LYS A 1 83 ? -9.923 -2.297 -7.436 1.00 95.75 83 LYS A C 1
ATOM 648 O O . LYS A 1 83 ? -10.890 -2.553 -6.737 1.00 95.75 83 LYS A O 1
ATOM 653 N N . ARG A 1 84 ? -8.933 -3.172 -7.614 1.00 96.62 84 ARG A N 1
ATOM 654 C CA . ARG A 1 84 ? -8.949 -4.505 -6.998 1.00 96.62 84 ARG A CA 1
ATOM 655 C C . ARG A 1 84 ? -8.872 -4.439 -5.469 1.00 96.62 84 ARG A C 1
ATOM 657 O O . ARG A 1 84 ? -9.556 -5.208 -4.803 1.00 96.62 84 ARG A O 1
ATOM 664 N N . ILE A 1 85 ? -8.052 -3.532 -4.940 1.00 96.69 85 ILE A N 1
ATOM 665 C CA . ILE A 1 85 ? -7.929 -3.286 -3.498 1.00 96.69 85 ILE A CA 1
ATOM 666 C C . ILE A 1 85 ? -9.219 -2.678 -2.934 1.00 96.69 85 ILE A C 1
ATOM 668 O O . ILE A 1 85 ? -9.670 -3.093 -1.871 1.00 96.69 85 ILE A O 1
ATOM 672 N N . GLU A 1 86 ? -9.820 -1.726 -3.645 1.00 94.81 86 GLU A N 1
ATOM 673 C CA . GLU A 1 86 ? -11.081 -1.074 -3.277 1.00 94.81 86 GLU A CA 1
ATOM 674 C C . GLU A 1 86 ? -12.256 -2.056 -3.285 1.00 94.81 86 GLU A C 1
ATOM 676 O O . GLU A 1 86 ? -13.010 -2.100 -2.316 1.00 94.81 86 GLU A O 1
ATOM 681 N N . ASP A 1 87 ? -12.385 -2.876 -4.334 1.00 95.38 87 ASP A N 1
ATOM 682 C CA . ASP A 1 87 ? -13.421 -3.908 -4.434 1.00 95.38 87 ASP A CA 1
ATOM 683 C C . ASP A 1 87 ? -13.290 -4.890 -3.247 1.00 95.38 87 ASP A C 1
ATOM 685 O O . ASP A 1 87 ? -14.241 -5.085 -2.491 1.00 95.38 87 ASP A O 1
ATOM 689 N N . TYR A 1 88 ? -12.083 -5.420 -2.990 1.00 96.62 88 TYR A N 1
ATOM 690 C CA . TYR A 1 88 ? -11.853 -6.323 -1.854 1.00 96.62 88 TYR A CA 1
ATOM 691 C C . TYR A 1 88 ? -12.096 -5.639 -0.501 1.00 96.62 88 TYR A C 1
ATOM 693 O O . TYR A 1 88 ? -12.669 -6.243 0.405 1.00 96.62 88 TYR A O 1
ATOM 701 N N . GLY A 1 89 ? -11.653 -4.390 -0.344 1.00 94.81 89 GLY A N 1
ATOM 702 C CA . GLY A 1 89 ? -11.806 -3.614 0.886 1.00 94.81 89 GLY A CA 1
ATOM 703 C C . GLY A 1 89 ? -13.249 -3.204 1.177 1.00 94.81 89 GLY A C 1
ATOM 704 O O . GLY A 1 89 ? -13.609 -3.066 2.343 1.00 94.81 89 GLY A O 1
ATOM 705 N N . THR A 1 90 ? -14.076 -3.053 0.142 1.00 93.62 90 THR A N 1
ATOM 706 C CA . THR A 1 90 ? -15.520 -2.812 0.272 1.00 93.62 90 THR A CA 1
ATOM 707 C C . THR A 1 90 ? -16.217 -4.057 0.811 1.00 93.62 90 THR A C 1
ATOM 709 O O . THR A 1 90 ? -16.971 -3.967 1.781 1.00 93.62 90 THR A O 1
ATOM 712 N N . ASP A 1 91 ? -15.897 -5.223 0.244 1.00 94.50 91 ASP A N 1
ATOM 713 C CA . ASP A 1 91 ? -16.441 -6.512 0.686 1.00 94.50 91 ASP A CA 1
ATOM 714 C C . ASP A 1 91 ? -15.954 -6.892 2.095 1.00 94.50 91 ASP A C 1
ATOM 716 O O . ASP A 1 91 ? -16.693 -7.474 2.888 1.00 94.50 91 ASP A O 1
ATOM 720 N N . HIS A 1 92 ? -14.716 -6.520 2.434 1.00 95.00 92 HIS A N 1
ATOM 721 C CA . HIS A 1 92 ? -14.063 -6.834 3.707 1.00 95.00 92 HIS A CA 1
ATOM 722 C C . HIS A 1 92 ? -13.841 -5.578 4.551 1.00 95.00 92 HIS A C 1
ATOM 724 O O . HIS A 1 92 ? -12.749 -5.358 5.085 1.00 95.00 92 HIS A O 1
ATOM 730 N N . PHE A 1 93 ? -14.880 -4.746 4.664 1.00 96.06 93 PHE A N 1
ATOM 731 C CA . PHE A 1 93 ? -14.793 -3.487 5.397 1.00 96.06 93 PHE A CA 1
ATOM 732 C C . PHE A 1 93 ? -14.314 -3.719 6.846 1.00 96.06 93 PHE A C 1
ATOM 734 O O . PHE A 1 93 ? -14.884 -4.568 7.545 1.00 96.06 93 PHE A O 1
ATOM 741 N N . PRO A 1 94 ? -13.307 -2.968 7.338 1.00 96.31 94 PRO A N 1
ATOM 742 C CA . PRO A 1 94 ? -12.743 -3.180 8.665 1.00 96.31 94 PRO A CA 1
ATOM 743 C C . PRO A 1 94 ? -13.794 -3.120 9.774 1.00 96.31 94 PRO A C 1
ATOM 745 O O . PRO A 1 94 ? -14.564 -2.163 9.890 1.00 96.31 94 PRO A O 1
ATOM 748 N N . SER A 1 95 ? -13.809 -4.135 10.632 1.00 95.56 95 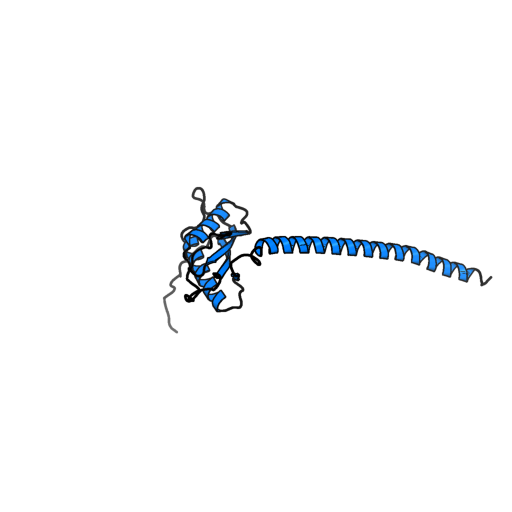SER A N 1
ATOM 749 C CA . SER A 1 95 ? -14.652 -4.161 11.822 1.00 95.56 95 SER A CA 1
ATOM 750 C C . SER A 1 95 ? -13.959 -4.874 12.976 1.00 95.56 95 SER A C 1
ATOM 752 O O . SER A 1 95 ? -13.121 -5.750 12.770 1.00 95.56 95 SER A O 1
ATOM 754 N N . LYS A 1 96 ? -14.309 -4.481 14.199 1.00 95.31 96 LYS A N 1
ATOM 755 C CA . LYS A 1 96 ? -13.862 -5.110 15.440 1.00 95.31 96 LYS A CA 1
ATOM 756 C C . LYS A 1 96 ? -15.040 -5.206 16.395 1.00 95.31 96 LYS A C 1
ATOM 758 O O . LYS A 1 96 ? -15.794 -4.246 16.542 1.00 95.31 96 LYS A O 1
ATOM 763 N N . ASP A 1 97 ? -15.234 -6.382 16.987 1.00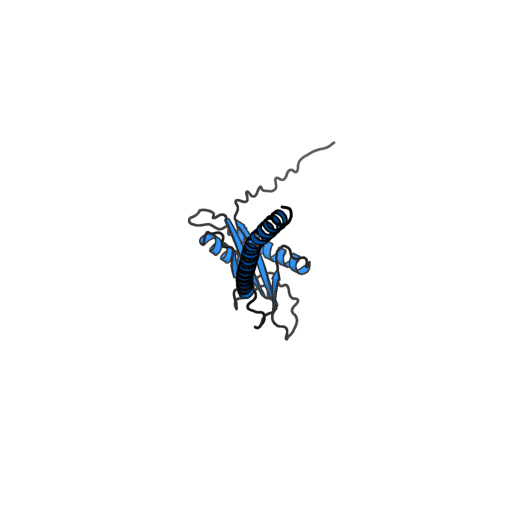 94.75 97 ASP A N 1
ATOM 764 C CA . ASP A 1 97 ? -16.339 -6.670 17.912 1.00 94.75 97 ASP A CA 1
ATOM 765 C C . ASP A 1 97 ? -17.723 -6.294 17.342 1.00 94.75 97 ASP A C 1
ATOM 767 O O . ASP A 1 97 ? -18.577 -5.722 18.020 1.00 94.75 97 ASP A O 1
ATOM 771 N N . GLY A 1 98 ? -17.928 -6.555 16.044 1.00 92.44 98 GLY A N 1
ATOM 772 C CA . GLY A 1 98 ? -19.170 -6.241 15.328 1.00 92.44 98 GLY A CA 1
ATOM 773 C C . GLY A 1 98 ? -19.370 -4.758 14.987 1.00 92.44 98 GLY A C 1
ATOM 774 O O . GLY A 1 98 ? -20.397 -4.399 14.412 1.00 92.44 98 GLY A O 1
ATOM 775 N N . LYS A 1 99 ? -18.406 -3.884 15.300 1.00 93.69 99 LYS A N 1
ATOM 776 C CA . LYS A 1 99 ? -18.453 -2.452 14.978 1.00 93.69 99 LYS A CA 1
ATOM 777 C C . LYS A 1 99 ? -17.503 -2.132 13.834 1.00 93.69 99 LYS A C 1
ATOM 779 O O . LYS A 1 99 ? -16.336 -2.510 13.868 1.00 93.69 99 LYS A O 1
ATOM 784 N N . LYS A 1 100 ? -17.994 -1.401 12.833 1.00 95.00 100 LYS A N 1
ATOM 785 C CA . LYS A 1 100 ? -17.162 -0.887 11.738 1.00 95.00 100 LYS A CA 1
ATOM 786 C C . LYS A 1 100 ? -16.106 0.079 12.279 1.00 95.00 100 LYS A C 1
ATOM 788 O O . LYS A 1 100 ? -16.420 0.928 13.114 1.00 95.00 100 LYS A O 1
ATOM 793 N N . LEU A 1 101 ? -14.878 -0.063 11.799 1.00 95.56 101 LEU A N 1
ATOM 794 C CA . LEU A 1 101 ? -13.773 0.839 12.097 1.00 95.56 101 LEU A CA 1
ATOM 795 C C . LEU A 1 101 ? -13.669 1.880 10.985 1.00 95.56 101 LEU A C 1
ATOM 797 O O . LEU A 1 101 ? -13.811 1.554 9.810 1.00 95.56 101 LEU A O 1
ATOM 801 N N . TYR A 1 102 ? -13.408 3.125 11.366 1.00 95.50 102 TYR A N 1
ATOM 802 C CA . TYR A 1 102 ? -13.302 4.242 10.435 1.00 95.50 102 TYR A CA 1
ATOM 803 C C . TYR A 1 102 ? -11.975 4.962 10.623 1.00 95.50 102 TYR A C 1
ATOM 805 O O . TYR A 1 102 ? -11.425 4.983 11.726 1.00 95.50 102 TYR A O 1
ATOM 813 N N . GLY A 1 103 ? -11.485 5.567 9.548 1.00 95.56 103 GLY A N 1
ATOM 814 C CA . GLY A 1 103 ? -10.230 6.304 9.541 1.00 95.56 103 GLY A CA 1
ATOM 815 C C . GLY A 1 103 ? -9.503 6.169 8.214 1.00 95.56 103 GLY A C 1
ATOM 816 O O . GLY A 1 103 ? -10.036 5.641 7.237 1.00 95.56 103 GLY A O 1
ATOM 817 N N . GLU A 1 104 ? -8.267 6.650 8.192 1.00 95.94 104 GLU A N 1
ATOM 818 C CA . GLU A 1 104 ? -7.461 6.696 6.981 1.00 95.94 104 GLU A CA 1
ATOM 819 C C . GLU A 1 104 ? -6.053 6.174 7.240 1.00 95.94 104 GLU A C 1
ATOM 821 O O . GLU A 1 104 ? -5.453 6.508 8.255 1.00 95.94 104 GLU A O 1
ATOM 826 N N . ALA A 1 105 ? -5.505 5.394 6.312 1.00 95.75 105 ALA A N 1
ATOM 827 C CA . ALA A 1 105 ? -4.135 4.893 6.386 1.00 95.75 105 ALA A CA 1
ATOM 828 C C . ALA A 1 105 ? -3.454 5.001 5.020 1.00 95.75 105 ALA A C 1
ATOM 830 O O . ALA A 1 105 ? -4.106 4.920 3.979 1.00 95.75 105 ALA A O 1
ATOM 831 N N . TYR A 1 106 ? -2.131 5.159 5.011 1.00 95.44 106 TYR A N 1
ATOM 832 C CA . TYR A 1 106 ? -1.338 5.044 3.789 1.00 95.44 106 TYR A CA 1
ATOM 833 C C . TYR A 1 106 ? -0.568 3.737 3.818 1.00 95.44 106 TYR A C 1
ATOM 835 O O . TYR A 1 106 ? 0.167 3.473 4.769 1.00 95.44 106 TYR A O 1
ATOM 843 N N . VAL A 1 107 ? -0.710 2.946 2.760 1.00 95.38 107 VAL A N 1
ATOM 844 C CA . VAL A 1 107 ? -0.085 1.628 2.633 1.00 95.38 107 VAL A CA 1
ATOM 845 C C . VAL A 1 107 ? 0.706 1.578 1.337 1.00 95.38 107 VAL A C 1
ATOM 847 O O . VAL A 1 107 ? 0.188 1.946 0.284 1.00 95.38 107 VAL A O 1
ATOM 850 N N . SER A 1 108 ? 1.948 1.109 1.393 1.00 95.25 108 SER A N 1
ATOM 851 C CA . SER A 1 108 ? 2.730 0.785 0.204 1.00 95.25 108 SER A CA 1
ATOM 852 C C . SER A 1 108 ? 2.672 -0.712 -0.088 1.00 95.25 108 SER A C 1
ATOM 854 O O . SER A 1 108 ? 2.710 -1.539 0.822 1.00 95.25 108 SER A O 1
ATOM 856 N N . VAL A 1 109 ? 2.564 -1.067 -1.369 1.00 95.44 109 VAL A N 1
ATOM 857 C CA . VAL A 1 109 ? 2.549 -2.450 -1.858 1.00 95.44 109 VAL A CA 1
ATOM 858 C C . VAL A 1 109 ? 3.596 -2.587 -2.956 1.00 95.44 109 VAL A C 1
ATOM 860 O O . VAL A 1 109 ? 3.488 -1.972 -4.017 1.00 95.44 109 VAL A O 1
ATOM 863 N N . ALA A 1 110 ? 4.613 -3.402 -2.706 1.00 94.25 110 ALA A N 1
ATOM 864 C CA . ALA A 1 110 ? 5.642 -3.770 -3.661 1.00 94.25 110 ALA A CA 1
ATOM 865 C C . ALA A 1 110 ? 5.185 -4.989 -4.473 1.00 94.25 110 ALA A C 1
ATOM 867 O O . ALA A 1 110 ? 4.993 -6.077 -3.934 1.00 94.25 110 ALA A O 1
ATOM 868 N N . ILE A 1 111 ? 5.018 -4.808 -5.780 1.00 93.38 111 ILE A N 1
ATOM 869 C CA . ILE A 1 111 ? 4.476 -5.799 -6.710 1.00 93.38 111 ILE A CA 1
ATOM 870 C C . ILE A 1 111 ? 5.554 -6.183 -7.724 1.00 93.38 111 ILE A C 1
ATOM 872 O O . ILE A 1 111 ? 6.168 -5.329 -8.361 1.00 93.38 111 ILE A O 1
ATOM 876 N N . THR A 1 112 ? 5.772 -7.483 -7.881 1.00 91.81 112 THR A N 1
ATOM 877 C CA . THR A 1 112 ? 6.667 -8.069 -8.887 1.00 91.81 112 THR A CA 1
ATOM 878 C C . THR A 1 112 ? 6.026 -8.076 -10.272 1.00 91.81 112 THR A C 1
ATOM 880 O O . THR A 1 112 ? 4.803 -8.049 -10.397 1.00 91.81 112 THR A O 1
ATOM 883 N N . GLU A 1 113 ? 6.828 -8.232 -11.326 1.00 88.81 113 GLU A N 1
ATOM 884 C CA . GLU A 1 113 ? 6.342 -8.386 -12.712 1.00 88.81 113 GLU A CA 1
ATOM 885 C C . GLU A 1 113 ? 5.248 -9.452 -12.887 1.00 88.81 113 GLU A C 1
ATOM 887 O O . GLU A 1 113 ? 4.370 -9.323 -13.743 1.00 88.81 113 GLU A O 1
ATOM 892 N N . SER A 1 114 ? 5.294 -10.501 -12.060 1.00 89.31 114 SER A N 1
ATOM 893 C CA . SER A 1 114 ? 4.337 -11.606 -12.081 1.00 89.31 114 SER A CA 1
ATOM 894 C C . SER A 1 114 ? 2.948 -11.246 -11.543 1.00 89.31 114 SER A C 1
ATOM 896 O O . SER A 1 114 ? 2.024 -12.038 -11.741 1.00 89.31 114 SER A O 1
ATOM 898 N N . GLY A 1 115 ? 2.803 -10.073 -10.911 1.00 91.81 115 GLY A N 1
ATOM 899 C CA . GLY A 1 115 ? 1.595 -9.631 -10.212 1.00 91.81 115 GLY A CA 1
ATOM 900 C C . GLY A 1 115 ? 1.573 -9.998 -8.724 1.00 91.81 115 GLY A C 1
ATOM 901 O O . GLY A 1 115 ? 0.684 -9.570 -7.994 1.00 91.81 115 GLY A O 1
ATOM 902 N N . ASN A 1 116 ? 2.551 -10.772 -8.251 1.00 93.56 116 ASN A N 1
ATOM 903 C CA . ASN A 1 116 ? 2.655 -11.165 -6.848 1.00 93.56 116 ASN A CA 1
ATOM 904 C C . ASN A 1 116 ? 3.328 -10.086 -6.004 1.00 93.56 116 ASN A C 1
ATOM 906 O O . ASN A 1 116 ? 4.151 -9.315 -6.506 1.00 93.56 116 ASN A O 1
ATOM 910 N N . ILE A 1 117 ? 3.024 -10.085 -4.711 1.00 93.88 117 ILE A N 1
ATOM 911 C CA . ILE A 1 117 ? 3.665 -9.213 -3.727 1.00 93.88 117 ILE A CA 1
ATOM 912 C C . ILE A 1 117 ? 5.130 -9.628 -3.552 1.00 93.88 117 ILE A C 1
ATOM 914 O O . ILE A 1 117 ? 5.461 -10.811 -3.541 1.00 93.88 117 ILE A O 1
ATOM 918 N N . TYR A 1 118 ? 6.026 -8.651 -3.452 1.00 91.00 118 TYR A N 1
ATOM 919 C CA . TYR A 1 118 ? 7.454 -8.886 -3.286 1.00 91.00 118 TYR A CA 1
ATOM 920 C C . TYR A 1 118 ? 7.783 -9.262 -1.835 1.00 91.00 118 TYR A C 1
ATOM 922 O O . TYR A 1 118 ? 7.879 -8.403 -0.963 1.00 91.00 118 TYR A O 1
ATOM 930 N N . GLU A 1 119 ? 7.974 -10.550 -1.562 1.00 84.81 119 GLU A N 1
ATOM 931 C CA . GLU A 1 119 ? 8.185 -11.046 -0.192 1.00 84.81 119 GLU A CA 1
ATOM 932 C C . GLU A 1 119 ? 9.590 -10.746 0.368 1.00 84.81 119 GLU A C 1
ATOM 934 O O . GLU A 1 119 ? 9.758 -10.584 1.573 1.00 84.81 119 GLU A O 1
ATOM 939 N N . GLN A 1 120 ? 10.606 -10.605 -0.492 1.00 75.12 120 GLN A N 1
ATOM 940 C CA . GLN A 1 120 ? 12.027 -10.568 -0.103 1.00 75.12 120 GLN A CA 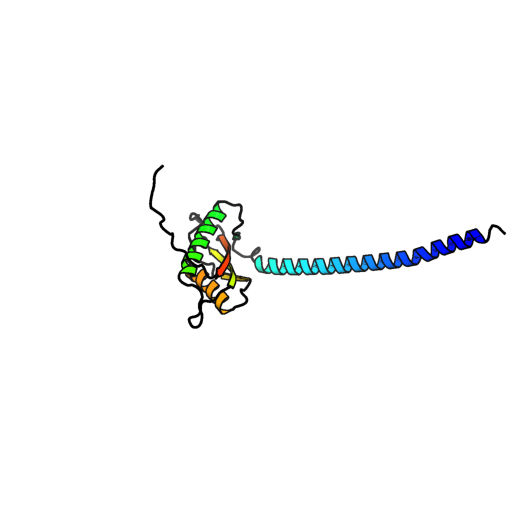1
ATOM 941 C C . GLN A 1 120 ? 12.550 -9.199 0.386 1.00 75.12 120 GLN A C 1
ATOM 943 O O . GLN A 1 120 ? 13.749 -8.936 0.311 1.00 75.12 120 GLN A O 1
ATOM 948 N N . GLY A 1 121 ? 11.699 -8.287 0.863 1.00 62.56 121 GLY A N 1
ATOM 949 C CA . GLY A 1 121 ? 12.189 -6.997 1.372 1.00 62.56 121 GLY A CA 1
ATOM 950 C C . GLY A 1 121 ? 11.126 -5.927 1.547 1.00 62.56 121 GLY A C 1
ATOM 951 O O . GLY A 1 121 ? 11.248 -4.859 0.942 1.00 62.56 121 GLY A O 1
ATOM 952 N N . SER A 1 122 ? 10.129 -6.232 2.381 1.00 71.75 122 SER A N 1
ATOM 953 C CA . SER A 1 122 ? 8.978 -5.377 2.703 1.00 71.75 122 SER A CA 1
ATOM 954 C C . SER A 1 122 ? 7.970 -5.265 1.556 1.00 71.75 122 SER A C 1
ATOM 956 O O . SER A 1 122 ? 7.925 -4.278 0.828 1.00 71.75 122 SER A O 1
ATOM 958 N N . GLY A 1 123 ? 7.154 -6.312 1.399 1.00 86.31 123 GLY A N 1
ATOM 959 C CA . GLY A 1 123 ? 6.142 -6.411 0.343 1.00 86.31 123 GLY A CA 1
ATOM 960 C C . GLY A 1 123 ? 4.924 -5.511 0.533 1.00 86.31 123 GLY A C 1
ATOM 961 O O . GLY A 1 123 ? 4.405 -4.970 -0.435 1.00 86.31 123 GLY A O 1
ATOM 962 N N . ILE A 1 124 ? 4.466 -5.338 1.772 1.00 93.62 124 ILE A N 1
ATOM 963 C CA . ILE A 1 124 ? 3.347 -4.457 2.134 1.00 93.62 124 ILE A CA 1
ATOM 964 C C . ILE A 1 124 ? 3.722 -3.742 3.419 1.00 93.62 124 ILE A C 1
ATOM 966 O O . ILE A 1 124 ? 4.117 -4.429 4.362 1.00 93.62 124 ILE A O 1
ATOM 970 N N . GLN A 1 125 ? 3.612 -2.419 3.479 1.00 93.94 125 GLN A N 1
ATOM 971 C CA . GLN A 1 125 ? 3.992 -1.635 4.658 1.00 93.94 125 GLN A CA 1
ATOM 972 C C . GLN A 1 125 ? 3.008 -0.498 4.925 1.00 93.94 125 GLN A C 1
ATOM 974 O O . GLN A 1 125 ? 2.423 0.055 3.998 1.00 93.94 125 GLN A O 1
ATOM 979 N N . ILE A 1 126 ? 2.866 -0.120 6.198 1.00 94.94 126 ILE A N 1
ATOM 980 C CA . ILE A 1 126 ? 2.189 1.120 6.586 1.00 94.94 126 ILE A CA 1
ATOM 981 C C . ILE A 1 126 ? 3.164 2.281 6.381 1.00 94.94 126 ILE A C 1
ATOM 983 O O . ILE A 1 126 ? 4.187 2.369 7.054 1.00 94.94 126 ILE A O 1
ATOM 987 N N . GLU A 1 127 ? 2.833 3.186 5.465 1.00 92.94 127 GLU A N 1
ATOM 988 C CA . GLU A 1 127 ? 3.564 4.438 5.253 1.00 92.94 127 GLU A CA 1
ATOM 989 C C . GLU A 1 127 ? 3.116 5.513 6.244 1.00 92.94 127 GLU A C 1
ATOM 991 O O . GLU A 1 127 ? 3.946 6.255 6.768 1.00 92.94 127 GLU A O 1
ATOM 996 N N . ARG A 1 128 ? 1.802 5.595 6.508 1.00 94.50 128 ARG A N 1
ATOM 997 C CA . ARG A 1 128 ? 1.206 6.438 7.556 1.00 94.50 128 ARG A CA 1
ATOM 998 C C . ARG A 1 128 ? 0.101 5.662 8.262 1.00 94.50 128 ARG A C 1
ATOM 1000 O O . ARG A 1 128 ? -0.850 5.233 7.611 1.00 94.50 128 ARG A O 1
ATOM 1007 N N . SER A 1 129 ? 0.249 5.509 9.574 1.00 95.69 129 SER A N 1
ATOM 1008 C CA . SER A 1 129 ? -0.740 4.864 10.440 1.00 95.69 129 SER A CA 1
ATOM 1009 C C . SER A 1 129 ? -2.007 5.707 10.544 1.00 95.69 129 SER A C 1
ATOM 1011 O O . SER A 1 129 ? -1.943 6.938 10.542 1.00 95.69 129 SER A O 1
ATOM 1013 N N . SER A 1 130 ? -3.143 5.034 10.692 1.00 95.25 130 SER A N 1
ATOM 1014 C CA . SER A 1 130 ? -4.425 5.655 11.023 1.00 95.25 130 SER A CA 1
ATOM 1015 C C . SER A 1 130 ? -4.552 6.105 12.478 1.00 95.25 130 SER A C 1
ATOM 1017 O O . SER A 1 130 ? -5.524 6.767 12.837 1.00 95.25 130 SER A O 1
ATOM 1019 N N . GLY A 1 131 ? -3.603 5.718 13.335 1.00 95.75 131 GLY A N 1
ATOM 1020 C CA . GLY A 1 131 ? -3.711 5.855 14.787 1.00 95.75 131 GLY A CA 1
ATOM 1021 C C . GLY A 1 131 ? -4.523 4.738 15.455 1.00 95.75 131 GLY A C 1
ATOM 1022 O O . GLY A 1 131 ? -4.557 4.676 16.682 1.00 95.75 131 GLY A O 1
ATOM 1023 N N . ASN A 1 132 ? -5.129 3.826 14.684 1.00 96.69 132 ASN A N 1
ATOM 1024 C CA . ASN A 1 132 ? -5.785 2.622 15.188 1.00 96.69 132 ASN A CA 1
ATOM 1025 C C . ASN A 1 132 ? -5.103 1.369 14.621 1.00 96.69 132 ASN A C 1
ATOM 1027 O O . ASN A 1 132 ? -5.182 1.086 13.427 1.00 96.69 132 ASN A O 1
ATOM 1031 N N . LYS A 1 133 ? -4.485 0.574 15.502 1.00 96.81 133 LYS A N 1
ATOM 1032 C CA . LYS A 1 133 ? -3.764 -0.641 15.107 1.00 96.81 133 LYS A CA 1
ATOM 1033 C C . LYS A 1 133 ? -4.657 -1.650 14.376 1.00 96.81 133 LYS A C 1
ATOM 1035 O O . LYS A 1 133 ? -4.215 -2.250 13.404 1.00 96.81 133 LYS A O 1
ATOM 1040 N N . ASP A 1 134 ? -5.903 -1.826 14.812 1.00 97.00 134 ASP A N 1
ATOM 1041 C CA . ASP A 1 134 ? -6.816 -2.787 14.185 1.00 97.00 134 ASP A CA 1
ATOM 1042 C C . ASP A 1 134 ? -7.198 -2.353 12.762 1.00 97.00 134 ASP A C 1
ATOM 1044 O O . ASP A 1 134 ? -7.354 -3.190 11.874 1.00 97.00 134 ASP A O 1
ATOM 1048 N N . LEU A 1 135 ? -7.310 -1.040 12.529 1.00 97.19 135 LEU A N 1
ATOM 1049 C CA . LEU A 1 135 ? -7.576 -0.486 11.201 1.00 97.19 135 LEU A CA 1
ATOM 1050 C C . LEU A 1 135 ? -6.352 -0.634 10.285 1.00 97.19 135 LEU A C 1
ATOM 1052 O O . LEU A 1 135 ? -6.501 -1.009 9.123 1.00 97.19 135 LEU A O 1
ATOM 1056 N N . ASP A 1 136 ? -5.149 -0.394 10.811 1.00 97.75 136 ASP A N 1
ATOM 1057 C CA . ASP A 1 136 ? -3.895 -0.583 10.075 1.00 97.75 136 ASP A CA 1
ATOM 1058 C C . ASP A 1 136 ? -3.687 -2.059 9.691 1.00 97.75 136 ASP A C 1
ATOM 1060 O O . ASP A 1 136 ? -3.381 -2.368 8.537 1.00 97.75 136 ASP A O 1
ATOM 1064 N N . ASP A 1 137 ? -3.911 -2.984 10.630 1.00 97.56 137 ASP A N 1
ATOM 1065 C CA . ASP A 1 137 ? -3.828 -4.428 10.384 1.00 97.56 137 ASP A CA 1
ATOM 1066 C C . ASP A 1 137 ? -4.853 -4.868 9.323 1.00 97.56 137 ASP A C 1
ATOM 1068 O O . ASP A 1 137 ? -4.533 -5.666 8.434 1.00 97.56 137 ASP A O 1
ATOM 1072 N N . ALA A 1 138 ? -6.072 -4.320 9.373 1.00 97.38 138 ALA A N 1
ATOM 1073 C CA . ALA A 1 138 ? -7.099 -4.575 8.369 1.00 97.38 138 ALA A CA 1
ATOM 1074 C C . ALA A 1 138 ? -6.694 -4.041 6.985 1.00 97.38 138 ALA A C 1
ATOM 1076 O O . ALA A 1 138 ? -6.834 -4.762 5.998 1.00 97.38 138 ALA A O 1
ATOM 1077 N N . ALA A 1 139 ? -6.123 -2.835 6.899 1.00 97.62 139 ALA A N 1
ATOM 1078 C CA . ALA A 1 139 ? -5.625 -2.271 5.643 1.00 97.62 139 ALA A CA 1
ATOM 1079 C C . ALA A 1 139 ? -4.513 -3.138 5.023 1.00 97.62 139 ALA A C 1
ATOM 1081 O O . ALA A 1 139 ? -4.549 -3.445 3.828 1.00 97.62 139 ALA A O 1
ATOM 1082 N N . LEU A 1 140 ? -3.561 -3.609 5.840 1.00 97.44 140 LEU A N 1
ATOM 1083 C CA . LEU A 1 140 ? -2.526 -4.555 5.405 1.00 97.44 140 LEU A CA 1
ATOM 1084 C C . LEU A 1 140 ? -3.132 -5.878 4.920 1.00 97.44 140 LEU A C 1
ATOM 1086 O O . LEU A 1 140 ? -2.684 -6.428 3.911 1.00 97.44 140 LEU A O 1
ATOM 1090 N N . SER A 1 141 ? -4.138 -6.395 5.630 1.00 97.12 141 SER A N 1
ATOM 1091 C CA . SER A 1 141 ? -4.836 -7.631 5.269 1.00 97.12 141 SER A CA 1
ATOM 1092 C C . SER A 1 141 ? -5.568 -7.498 3.934 1.00 97.12 141 SER A C 1
ATOM 1094 O O . SER A 1 141 ? -5.410 -8.356 3.068 1.00 97.12 141 SER A O 1
ATOM 1096 N N . ILE A 1 142 ? -6.303 -6.404 3.724 1.00 97.81 142 ILE A N 1
ATOM 1097 C CA . ILE A 1 142 ? -7.001 -6.112 2.466 1.00 97.81 142 ILE A CA 1
ATOM 1098 C C . ILE A 1 142 ? -6.005 -6.065 1.305 1.00 97.81 142 ILE A C 1
ATOM 1100 O O . ILE A 1 142 ? -6.180 -6.771 0.311 1.00 97.81 142 ILE A O 1
ATOM 1104 N N . ALA A 1 143 ? -4.916 -5.303 1.445 1.00 97.00 143 ALA A N 1
ATOM 1105 C CA . ALA A 1 143 ? -3.882 -5.219 0.416 1.00 97.00 143 ALA A CA 1
ATOM 1106 C C . ALA A 1 143 ? -3.258 -6.592 0.107 1.00 97.00 143 ALA A C 1
ATOM 1108 O O . ALA A 1 143 ? -3.023 -6.918 -1.058 1.00 97.00 143 ALA A O 1
ATOM 1109 N N . ARG A 1 144 ? -3.027 -7.421 1.136 1.00 96.44 144 ARG A N 1
ATOM 1110 C CA . ARG A 1 144 ? -2.450 -8.764 0.989 1.00 96.44 144 ARG A CA 1
ATOM 1111 C C . ARG A 1 144 ? -3.368 -9.709 0.223 1.00 96.44 144 ARG A C 1
ATOM 1113 O O . ARG A 1 144 ? -2.912 -10.361 -0.710 1.00 96.44 144 ARG A O 1
ATOM 1120 N N . HIS A 1 145 ? -4.642 -9.771 0.598 1.00 97.19 145 HIS A N 1
ATOM 1121 C CA . HIS A 1 145 ? -5.616 -10.681 -0.012 1.00 97.19 145 HIS A CA 1
ATOM 1122 C C . HIS A 1 145 ? -6.134 -10.196 -1.371 1.00 97.19 145 HIS A C 1
ATOM 1124 O O . HIS A 1 145 ? -6.727 -10.966 -2.121 1.00 97.19 145 HIS A O 1
ATOM 1130 N N . SER A 1 146 ? -5.849 -8.944 -1.730 1.00 97.06 146 SER A N 1
ATOM 1131 C CA . SER A 1 146 ? -6.091 -8.433 -3.080 1.00 97.06 146 SER A CA 1
ATOM 1132 C C . SER A 1 146 ? -5.123 -9.017 -4.115 1.00 97.06 146 SER A C 1
ATOM 1134 O O . SER A 1 146 ? -5.393 -8.945 -5.313 1.00 97.06 146 SER A O 1
ATOM 1136 N N . ALA A 1 147 ? -4.000 -9.608 -3.700 1.00 95.12 147 ALA A N 1
ATOM 1137 C CA . ALA A 1 147 ? -3.108 -10.316 -4.611 1.00 95.12 147 ALA A CA 1
ATOM 1138 C C . ALA A 1 147 ? -3.744 -11.629 -5.131 1.00 95.12 147 ALA A C 1
ATOM 1140 O O . ALA A 1 147 ? -4.592 -12.218 -4.463 1.00 95.12 147 ALA A O 1
ATOM 1141 N N . PRO A 1 148 ? -3.340 -12.127 -6.314 1.00 95.56 148 PRO A N 1
ATOM 1142 C CA . PRO A 1 148 ? -2.377 -11.529 -7.236 1.00 95.56 148 PRO A CA 1
ATOM 1143 C C . PRO A 1 148 ? -2.971 -10.354 -8.027 1.00 95.56 148 PRO A C 1
ATOM 1145 O O . PRO A 1 148 ? -4.166 -10.308 -8.323 1.00 95.56 148 PRO A O 1
ATOM 1148 N N . PHE A 1 149 ? -2.108 -9.410 -8.393 1.00 95.69 149 PHE A N 1
ATOM 1149 C CA . PHE A 1 149 ? -2.433 -8.249 -9.217 1.00 95.69 149 PHE A CA 1
ATOM 1150 C C . PHE A 1 149 ? -2.197 -8.524 -10.710 1.00 95.69 149 PHE A C 1
ATOM 1152 O O . PHE A 1 149 ? -1.530 -9.501 -11.065 1.00 95.69 149 PHE A O 1
ATOM 1159 N N . PRO A 1 150 ? -2.723 -7.676 -11.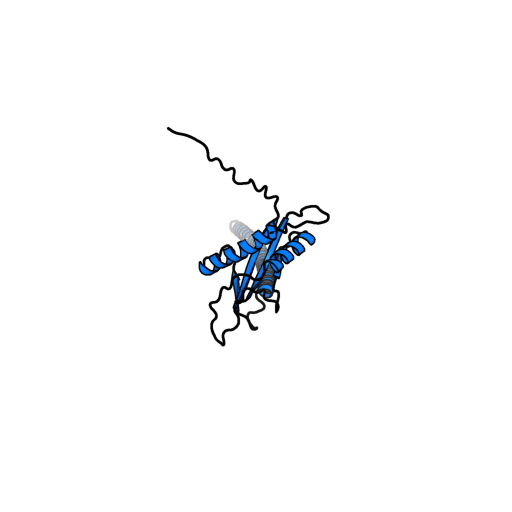615 1.00 93.44 150 PRO A N 1
ATOM 1160 C CA . PRO A 1 150 ? -2.416 -7.787 -13.036 1.00 93.44 150 PRO A CA 1
ATOM 1161 C C . PRO A 1 150 ? -0.906 -7.756 -13.298 1.00 93.44 150 PRO A C 1
ATOM 1163 O O . PRO A 1 150 ? -0.147 -7.074 -12.616 1.00 93.44 150 PRO A O 1
ATOM 1166 N N . ARG A 1 151 ? -0.455 -8.480 -14.322 1.00 92.25 151 ARG A N 1
ATOM 1167 C CA . ARG A 1 151 ? 0.940 -8.408 -14.774 1.00 92.25 151 ARG A CA 1
ATOM 1168 C C . ARG A 1 151 ? 1.163 -7.120 -15.553 1.00 92.25 151 ARG A C 1
ATOM 1170 O O . ARG A 1 151 ? 0.310 -6.724 -16.342 1.00 92.25 151 ARG A O 1
ATOM 1177 N N . PHE A 1 152 ? 2.326 -6.503 -15.375 1.00 86.00 152 PHE A N 1
ATOM 1178 C CA . PHE A 1 152 ? 2.686 -5.267 -16.080 1.00 86.00 152 PHE A CA 1
ATOM 1179 C C . PHE A 1 152 ? 3.842 -5.423 -17.072 1.00 86.00 152 PHE A C 1
ATOM 1181 O O . PHE A 1 152 ? 4.048 -4.553 -17.915 1.00 86.00 152 PHE A O 1
ATOM 1188 N N . SER A 1 153 ? 4.585 -6.526 -16.994 1.00 74.75 153 SER A N 1
ATOM 1189 C CA . SER A 1 153 ? 5.662 -6.849 -17.928 1.00 74.75 153 SER A CA 1
ATOM 1190 C C . SER A 1 153 ? 5.159 -7.862 -18.954 1.00 74.75 153 SER A C 1
ATOM 1192 O O . SER A 1 153 ? 4.558 -8.882 -18.606 1.00 74.75 153 SER A O 1
ATOM 1194 N N . LYS A 1 154 ? 5.406 -7.596 -20.241 1.00 63.69 154 LYS A N 1
ATOM 1195 C CA . LYS A 1 154 ? 5.331 -8.636 -21.273 1.00 63.69 154 LYS A CA 1
ATOM 1196 C C . LYS A 1 154 ? 6.565 -9.499 -21.067 1.00 63.69 154 LYS A C 1
ATOM 1198 O O . LYS A 1 154 ? 7.652 -8.981 -21.295 1.00 63.69 154 LYS A O 1
ATOM 1203 N N . ALA A 1 155 ? 6.387 -10.742 -20.614 1.00 51.56 155 ALA A N 1
ATOM 1204 C CA . ALA A 1 155 ? 7.456 -11.699 -20.319 1.00 51.56 155 ALA A CA 1
ATOM 1205 C C . ALA A 1 155 ? 8.674 -11.499 -21.241 1.00 51.56 155 ALA A C 1
ATOM 1207 O O . ALA A 1 155 ? 8.640 -11.874 -22.413 1.00 51.56 155 ALA A O 1
ATOM 1208 N N . LYS A 1 156 ? 9.725 -10.838 -20.740 1.00 51.94 156 LYS A N 1
ATOM 1209 C CA . LYS A 1 156 ? 10.985 -10.708 -21.471 1.00 51.94 156 LYS A CA 1
ATOM 1210 C C . LYS A 1 156 ? 11.919 -11.807 -20.993 1.00 51.94 156 LYS A C 1
ATOM 1212 O O . LYS A 1 156 ? 12.230 -11.905 -19.811 1.00 51.94 156 LYS A O 1
ATOM 1217 N N . THR A 1 157 ? 12.342 -12.635 -21.938 1.00 49.88 157 THR A N 1
ATOM 1218 C CA . THR A 1 157 ? 13.314 -13.713 -21.764 1.00 49.88 157 THR A CA 1
ATOM 1219 C C . THR A 1 157 ? 14.660 -13.169 -21.270 1.00 49.88 157 THR A C 1
ATOM 1221 O O . THR A 1 157 ? 15.214 -12.255 -21.874 1.00 49.88 157 THR A O 1
ATOM 1224 N N . SER A 1 158 ? 15.157 -13.782 -20.186 1.00 55.59 158 SER A N 1
ATOM 1225 C CA . SER A 1 158 ? 16.550 -13.873 -19.701 1.00 55.59 158 SER A CA 1
ATOM 1226 C C . SER A 1 158 ? 17.364 -12.581 -19.467 1.00 55.59 158 SER A C 1
ATOM 1228 O O . SER A 1 158 ? 17.623 -11.803 -20.379 1.00 55.59 158 SER A O 1
ATOM 1230 N N . ASN A 1 159 ? 17.897 -12.459 -18.241 1.00 54.34 159 ASN A N 1
ATOM 1231 C CA . ASN A 1 159 ? 18.993 -11.579 -17.781 1.00 54.34 159 ASN A CA 1
ATOM 1232 C C . ASN A 1 159 ? 18.689 -10.133 -17.355 1.00 54.34 159 ASN A C 1
ATOM 1234 O O . ASN A 1 159 ? 19.624 -9.411 -17.008 1.00 54.34 159 ASN A O 1
ATOM 1238 N N . LYS A 1 160 ? 17.428 -9.694 -17.285 1.00 60.03 160 LYS A N 1
ATOM 1239 C CA . LYS A 1 160 ? 17.103 -8.441 -16.580 1.00 60.03 160 LYS A CA 1
ATOM 1240 C C . LYS A 1 160 ? 16.805 -8.716 -15.108 1.00 60.03 160 LYS A C 1
ATOM 1242 O O . LYS A 1 160 ? 16.148 -9.700 -14.783 1.00 60.03 160 LYS A O 1
ATOM 1247 N N . GLN A 1 161 ? 17.328 -7.858 -14.231 1.00 64.50 161 GLN A N 1
ATOM 1248 C CA . GLN A 1 161 ? 16.947 -7.833 -12.816 1.00 64.50 161 GLN A CA 1
ATOM 1249 C C . GLN A 1 161 ? 15.428 -7.657 -12.734 1.00 64.50 161 GLN A C 1
ATOM 1251 O O . GLN A 1 161 ? 14.879 -6.888 -13.526 1.00 64.50 161 GLN A O 1
ATOM 1256 N N . ALA A 1 162 ? 14.766 -8.375 -11.827 1.00 72.25 162 ALA A N 1
ATOM 1257 C CA . ALA A 1 162 ? 13.313 -8.335 -11.747 1.00 72.25 162 ALA A CA 1
ATOM 1258 C C . ALA A 1 162 ? 12.842 -6.910 -11.406 1.00 72.25 162 ALA A C 1
ATOM 1260 O O . ALA A 1 162 ? 13.367 -6.245 -10.511 1.00 72.25 162 ALA A O 1
ATOM 1261 N N . GLU A 1 163 ? 11.855 -6.405 -12.135 1.00 82.81 163 GLU A N 1
ATOM 1262 C CA . GLU A 1 163 ? 11.249 -5.122 -11.806 1.00 82.81 163 GLU A CA 1
ATOM 1263 C C . GLU A 1 163 ? 10.280 -5.296 -10.631 1.00 82.81 163 GLU A C 1
ATOM 1265 O O . GLU A 1 163 ? 9.443 -6.207 -10.599 1.00 82.81 163 GLU A O 1
ATOM 1270 N N . VAL A 1 164 ? 10.381 -4.398 -9.653 1.00 87.38 164 VAL A N 1
ATOM 1271 C CA . VAL A 1 164 ? 9.402 -4.280 -8.571 1.00 87.38 164 VAL A CA 1
ATOM 1272 C C . VAL A 1 164 ? 8.803 -2.890 -8.612 1.00 87.38 164 VAL A C 1
ATOM 1274 O O . VAL A 1 164 ? 9.515 -1.890 -8.609 1.00 87.38 164 VAL A O 1
ATOM 1277 N N . ARG A 1 165 ? 7.476 -2.813 -8.624 1.00 90.75 165 ARG A N 1
ATOM 1278 C CA . ARG A 1 165 ? 6.741 -1.551 -8.556 1.00 90.75 165 ARG A CA 1
ATOM 1279 C C . ARG A 1 165 ? 6.167 -1.379 -7.167 1.00 90.75 165 ARG A C 1
ATOM 1281 O O . ARG A 1 165 ? 5.410 -2.229 -6.718 1.00 90.75 165 ARG A O 1
ATOM 1288 N N . VAL A 1 166 ? 6.512 -0.288 -6.499 1.00 92.81 166 VAL A N 1
ATOM 1289 C CA . VAL A 1 166 ? 5.976 0.060 -5.185 1.00 92.81 166 VAL A CA 1
ATOM 1290 C C . VAL A 1 166 ? 4.867 1.082 -5.379 1.00 92.81 166 VAL A C 1
ATOM 1292 O O . VAL A 1 166 ? 5.123 2.216 -5.781 1.00 92.81 166 VAL A O 1
ATOM 1295 N N . LEU A 1 167 ? 3.627 0.669 -5.145 1.00 94.00 167 LEU A N 1
ATOM 1296 C CA . LEU A 1 167 ? 2.451 1.524 -5.262 1.00 94.00 167 LEU A CA 1
ATOM 1297 C C . LEU A 1 167 ? 2.037 1.989 -3.873 1.00 94.00 167 LEU A C 1
ATOM 1299 O O . LEU A 1 167 ? 2.000 1.181 -2.952 1.00 94.00 167 LEU A O 1
ATOM 1303 N N . ILE A 1 168 ? 1.715 3.273 -3.728 1.00 92.94 168 ILE A N 1
ATOM 1304 C CA . ILE A 1 168 ? 1.236 3.840 -2.461 1.00 92.94 168 ILE A CA 1
ATOM 1305 C C . ILE A 1 168 ? -0.261 4.123 -2.580 1.00 92.94 168 ILE A C 1
ATOM 1307 O O . ILE A 1 168 ? -0.689 4.850 -3.482 1.00 92.94 168 ILE A O 1
ATOM 1311 N N . PHE A 1 169 ? -1.043 3.564 -1.663 1.00 93.25 169 PHE A N 1
ATOM 1312 C CA . PHE A 1 169 ? -2.496 3.688 -1.601 1.00 93.25 169 PHE A CA 1
ATOM 1313 C C . PHE A 1 169 ? -2.921 4.463 -0.362 1.00 93.25 169 PHE A C 1
ATOM 1315 O O . PHE A 1 169 ? -2.376 4.262 0.725 1.00 93.25 169 PHE A O 1
ATOM 1322 N N . HIS A 1 170 ? -3.916 5.328 -0.537 1.00 94.25 170 HIS A N 1
ATOM 1323 C CA . HIS A 1 170 ? -4.644 5.965 0.553 1.00 94.25 170 HIS A CA 1
ATOM 1324 C C . HIS A 1 170 ? -5.911 5.154 0.800 1.00 94.25 170 HIS A C 1
ATOM 1326 O O . HIS A 1 170 ? -6.826 5.153 -0.018 1.00 94.25 170 HIS A O 1
ATOM 1332 N N . PHE A 1 171 ? -5.943 4.436 1.913 1.00 94.12 171 PHE A N 1
ATOM 1333 C CA . PHE A 1 171 ? -7.151 3.786 2.387 1.00 94.12 171 PHE A CA 1
ATOM 1334 C C . PHE A 1 171 ? -7.996 4.820 3.115 1.00 94.12 171 PHE A C 1
ATOM 1336 O O . PHE A 1 171 ? -7.528 5.410 4.087 1.00 94.12 171 PHE A O 1
ATOM 1343 N N . ASN A 1 172 ? -9.229 5.019 2.653 1.00 93.94 172 ASN A N 1
ATOM 1344 C CA . ASN A 1 172 ? -10.215 5.859 3.318 1.00 93.94 172 ASN A CA 1
ATOM 1345 C C . ASN A 1 172 ? -11.424 5.009 3.708 1.00 93.94 172 ASN A C 1
ATOM 1347 O O . ASN A 1 172 ? -12.298 4.727 2.889 1.00 93.94 172 ASN A O 1
ATOM 1351 N N . PHE A 1 173 ? -11.458 4.585 4.968 1.00 92.56 173 PHE A N 1
ATOM 1352 C CA . PHE A 1 173 ? -12.578 3.851 5.538 1.00 92.56 173 PHE A CA 1
ATOM 1353 C C . PHE A 1 173 ? -13.555 4.855 6.136 1.00 92.56 173 PHE A C 1
ATOM 1355 O O . PHE A 1 173 ? -13.614 5.044 7.351 1.00 92.56 173 PHE A O 1
ATOM 1362 N N . ASN A 1 174 ? -14.305 5.538 5.278 1.00 88.69 174 ASN A N 1
ATOM 1363 C CA . ASN A 1 174 ? -15.420 6.375 5.698 1.00 88.69 174 ASN A CA 1
ATOM 1364 C C . ASN A 1 174 ? -16.745 5.620 5.534 1.00 88.69 174 ASN A C 1
ATOM 1366 O O . ASN A 1 174 ? -16.830 4.556 4.918 1.00 88.69 174 ASN A O 1
ATOM 1370 N N . LYS A 1 175 ? -17.802 6.157 6.140 1.00 74.88 175 LYS A N 1
ATOM 1371 C CA . LYS A 1 175 ? -19.155 5.650 5.940 1.00 74.88 175 LYS A CA 1
ATOM 1372 C C . LYS A 1 175 ? -19.604 6.065 4.534 1.00 74.88 175 LYS A C 1
ATOM 1374 O O . LYS A 1 175 ? -20.223 7.109 4.377 1.00 74.88 175 LYS A O 1
ATOM 1379 N N . GLN A 1 176 ? -19.254 5.276 3.520 1.00 60.94 176 GLN A N 1
ATOM 1380 C CA . GLN A 1 176 ? -19.873 5.380 2.201 1.00 60.94 176 GLN A CA 1
ATOM 1381 C C . GLN A 1 176 ? -21.340 4.966 2.375 1.00 60.94 176 GLN A C 1
ATOM 1383 O O . GLN A 1 176 ? -21.652 3.787 2.547 1.00 60.94 176 GLN A O 1
ATOM 1388 N N . GLU A 1 177 ? -22.248 5.934 2.409 1.00 48.41 177 GLU A N 1
ATOM 1389 C CA . GLU A 1 177 ? -23.654 5.667 2.135 1.00 48.41 177 GLU A CA 1
ATOM 1390 C C . GLU A 1 177 ? -23.719 5.420 0.630 1.00 48.41 177 GLU A C 1
ATOM 1392 O O . GLU A 1 177 ? -23.704 6.351 -0.169 1.00 48.41 177 GLU A O 1
ATOM 1397 N N . THR A 1 178 ? -23.616 4.154 0.223 1.00 47.69 178 THR A N 1
ATOM 1398 C CA . THR A 1 178 ? -23.821 3.779 -1.174 1.00 47.69 178 THR A CA 1
ATOM 1399 C C . THR A 1 178 ? -25.289 4.043 -1.489 1.00 47.69 178 THR A C 1
ATOM 1401 O O . THR A 1 178 ? -26.137 3.171 -1.310 1.00 47.69 178 THR A O 1
ATOM 1404 N N . GLU A 1 179 ? -25.609 5.264 -1.911 1.00 41.81 179 GLU A N 1
ATOM 1405 C CA . GLU A 1 179 ? -26.848 5.532 -2.624 1.00 41.81 179 GLU A CA 1
ATOM 1406 C C . GLU A 1 179 ? -26.813 4.652 -3.875 1.00 41.81 179 GLU A C 1
ATOM 1408 O O . GLU A 1 179 ? -25.998 4.840 -4.782 1.00 41.81 179 GLU A O 1
ATOM 1413 N N . ALA A 1 180 ? -27.648 3.612 -3.878 1.00 39.94 180 ALA A N 1
ATOM 1414 C CA . ALA A 1 180 ? -27.908 2.827 -5.071 1.00 39.94 180 ALA A CA 1
ATOM 1415 C C . ALA A 1 180 ? -28.266 3.785 -6.222 1.00 39.94 180 ALA A C 1
ATOM 1417 O O . ALA A 1 180 ? -28.888 4.820 -5.960 1.00 39.94 180 ALA A O 1
ATOM 1418 N N . PRO A 1 181 ? -27.922 3.468 -7.485 1.00 42.44 181 PRO A N 1
ATOM 1419 C CA . PRO A 1 181 ? -28.351 4.284 -8.608 1.00 42.44 181 PRO A CA 1
ATOM 1420 C C . PRO A 1 181 ? -29.875 4.355 -8.554 1.00 42.44 181 PRO A C 1
ATOM 1422 O O . PRO A 1 181 ? -30.561 3.346 -8.725 1.00 42.44 181 PRO A O 1
ATOM 1425 N N . THR A 1 182 ? -30.418 5.529 -8.242 1.00 47.16 182 THR A N 1
ATOM 1426 C CA . THR A 1 182 ? -31.842 5.763 -8.413 1.00 47.16 182 THR A CA 1
ATOM 1427 C C . THR A 1 182 ? -32.059 5.797 -9.916 1.00 47.16 182 THR A C 1
ATOM 1429 O O . THR A 1 182 ? -31.746 6.777 -10.590 1.00 47.16 182 THR A O 1
ATOM 1432 N N . ASP A 1 183 ? -32.531 4.675 -10.456 1.00 51.44 183 ASP A N 1
ATOM 1433 C CA . ASP A 1 183 ? -33.050 4.576 -11.813 1.00 51.44 183 ASP A CA 1
ATOM 1434 C C . ASP A 1 183 ? -34.252 5.524 -11.942 1.00 51.44 183 ASP A C 1
ATOM 1436 O O . ASP A 1 183 ? -35.410 5.112 -11.895 1.00 51.44 183 ASP A O 1
ATOM 1440 N N . ASN A 1 184 ? -34.004 6.823 -12.123 1.00 48.25 184 ASN A N 1
ATOM 1441 C CA . ASN A 1 184 ? -35.019 7.715 -12.659 1.00 48.25 184 ASN A CA 1
ATOM 1442 C C . ASN A 1 184 ? -35.066 7.523 -14.173 1.00 48.25 184 ASN A C 1
ATOM 1444 O O . ASN A 1 184 ? -34.514 8.291 -14.963 1.00 48.25 184 ASN A O 1
ATOM 1448 N N . LYS A 1 185 ? -35.744 6.447 -14.562 1.00 56.84 185 LYS A N 1
ATOM 1449 C CA . LYS A 1 185 ? -36.240 6.241 -15.912 1.00 56.84 185 LYS A CA 1
ATOM 1450 C C . LYS A 1 185 ? -37.757 6.405 -15.879 1.00 56.84 185 LYS A C 1
ATOM 1452 O O . LYS A 1 185 ? -38.482 5.420 -15.846 1.00 56.84 185 LYS A O 1
ATOM 1457 N N . SER A 1 186 ? -38.250 7.642 -15.906 1.00 46.75 186 SER A N 1
ATOM 1458 C CA . SER A 1 186 ? -39.614 7.914 -16.367 1.00 46.75 186 SER A CA 1
ATOM 1459 C C . SER A 1 186 ? -39.797 9.366 -16.809 1.00 46.75 186 SER A C 1
ATOM 1461 O O . SER A 1 186 ? -39.681 10.269 -15.992 1.00 46.75 186 SER A O 1
ATOM 1463 N N . SER A 1 187 ? -40.223 9.520 -18.074 1.00 42.78 187 SER A N 1
ATOM 1464 C CA . SER A 1 187 ? -41.239 10.482 -18.563 1.00 42.78 187 SER A CA 1
ATOM 1465 C C . SER A 1 187 ? -40.932 11.988 -18.423 1.00 42.78 187 SER A C 1
ATOM 1467 O O . SER A 1 187 ? -40.568 12.457 -17.364 1.00 42.78 187 SER A O 1
ATOM 1469 N N . ALA A 1 188 ? -41.147 12.877 -19.385 1.00 42.38 188 ALA A N 1
ATOM 1470 C CA . ALA A 1 188 ? -41.900 12.842 -20.624 1.00 42.38 188 ALA A CA 1
ATOM 1471 C C . ALA A 1 188 ? -41.546 14.109 -21.426 1.00 42.38 188 ALA A C 1
ATOM 1473 O O . ALA A 1 188 ? -41.202 15.136 -20.849 1.00 42.38 188 ALA A O 1
ATOM 1474 N N . SER A 1 189 ? -41.696 14.010 -22.747 1.00 46.72 189 SER A N 1
ATOM 1475 C CA . SER A 1 189 ? -42.347 15.004 -23.609 1.00 46.72 189 SER A CA 1
ATOM 1476 C C . SER A 1 189 ? -42.371 16.464 -23.127 1.00 46.72 189 SER A C 1
ATOM 1478 O O . SER A 1 189 ? -43.222 16.814 -22.309 1.00 46.72 189 SER A O 1
ATOM 1480 N N . LYS A 1 190 ? -41.636 17.343 -23.814 1.00 43.53 190 LYS A N 1
ATOM 1481 C CA . LYS A 1 190 ? -42.265 18.356 -24.678 1.00 43.53 190 LYS A CA 1
ATOM 1482 C C . LYS A 1 190 ? -41.276 18.915 -25.693 1.00 43.53 190 LYS A C 1
ATOM 1484 O O . LYS A 1 190 ? -40.106 19.108 -25.306 1.00 43.53 190 LYS A O 1
#

Secondary structure (DSSP, 8-state):
--TTHHHHHHHHHHHHHHHHHHHHHHHHHHHHHHHHHHHHHHHHHHHHHHHHHTTTTSS-EEEEE-TT---HHHHHHHHHHHHHHHHHHHHT--EETTEE--EEEEEEEEEETTSSB-GGG-SEEEEE--S-HHHHHHHHHHHHHTPSPPP-S----SSPPPEEEEEEEEEEE-----------------

pLDDT: mean 77.41, std 19.33, range [39.38, 97.81]

Radius of gyration: 30.48 Å; chains: 1; bounding box: 80×92×46 Å

Foldseek 3Di:
DPVVVVVVVVVVVVVVVVVVVVVVVVVVVVVVVVVVVVVVVVVVVCVVVCVVVVPPPDFEAEAEAECPDPDPLSNVQLVQLQVLLVVLCVVQQQDDPNHGDFFKWKKKAKAWLVQAFDPPRPGMDTPGDRPDPSVVVSSSVSSRVSDSTDHSDPDDDDDDGIYIYIYMDMDGRDPPPPPDPPPPPDDDDD